Protein AF-A0A9P5XCL3-F1 (afdb_monomer_lite)

Sequence (266 aa):
MPWPGHIQQEAWRVIFDNEALNHHYPLYLDILQECFPPDLFRICPYYATPVATTGGISGPDDYLFTIPFVVETRYPPDNPILFLNVNVPDDIAQTSEWEETDKLMRSYMLQMLKLMRIPKLYGISAYGTQVCFYVYDKNTGDISPPEAGADSLVVPRERWDLDLMHEEGRSELLRVAQEIKDMLSCKNAYRRASETLKRAFISQWTGSRLGVLHHVNKDVWEVVDALESGVVPTREEPVLHLNCGVQLVWVEPVEGTSNGGHDARV

Radius of gyration: 23.2 Å; chains: 1; bounding box: 60×40×71 Å

Foldseek 3Di:
DADPPVLVVLLVVLVVDLADLVSQVVSVVVLVCVLPPPVFKDKDFDQDDCVVVPPPPPPPVPPRPWTKIFIATVPPPQATAEIETEDRQVCLVPQVSLLVVVVVQVVVCVVSVVSHQFQKHWYWYDRSQFIAIWIQGNVVRAIPPHRQDPVGPTDDSVSRVQGCNDPRVVVVVNVSSVVSVVRVVVLVVLLVVLVVLVVVLVVVVVPDDDDPCPVVVVQSVVCSVCSSSPVDQDPVRQWDQTPVRDTRGNDPDPPPDPDDDPPDDD

Secondary structure (DSSP, 8-state):
-PPPHHHHHHHHHHHH--S-GGGHHHHHHHHHHHHS-TTTEEEEE-PPPTTGGGGS----TT------EEEEESSSSS-EEEEEEEE-GGGGG-HHHHHHHHHHHHHHHHHHTTT--SSEEEEEEEETTEEEEEEEETTT--EESPP--TT--SPPGGGG-EETTSHHHHHHHHHHHHHHHHHHHHHHHHHHHHHHHHHHHHHHHTTS-TTSHHHHHHHHHHHHHHHHTT-PPPTT--EEE-TTS-EEE-----TT--S-------

pLDDT: mean 79.23, std 20.01, range [31.09, 98.5]

Structure (mmCIF, N/CA/C/O backbone):
data_AF-A0A9P5XCL3-F1
#
_entry.id   AF-A0A9P5XCL3-F1
#
loop_
_atom_site.group_PDB
_atom_site.id
_atom_site.type_symbol
_atom_site.label_atom_id
_atom_site.label_alt_id
_atom_site.label_comp_id
_atom_site.label_asym_id
_atom_site.label_entity_id
_atom_site.label_seq_id
_atom_site.pdbx_PDB_ins_code
_atom_site.Cartn_x
_atom_site.Cartn_y
_atom_site.Cartn_z
_atom_site.occupancy
_atom_site.B_iso_or_equiv
_atom_site.auth_seq_id
_atom_site.auth_comp_id
_atom_site.auth_asym_id
_atom_site.auth_atom_id
_atom_site.pdbx_PDB_model_num
ATOM 1 N N . MET A 1 1 ? -12.541 -11.766 -13.880 1.00 78.19 1 MET A N 1
ATOM 2 C CA . MET A 1 1 ? -12.982 -10.747 -14.867 1.00 78.19 1 MET A CA 1
ATOM 3 C C . MET A 1 1 ? -11.787 -9.874 -15.196 1.00 78.19 1 MET A C 1
ATOM 5 O O . MET A 1 1 ? -10.992 -9.663 -14.293 1.00 78.19 1 MET A O 1
ATOM 9 N N . PRO A 1 2 ? -11.620 -9.394 -16.431 1.00 93.12 2 PRO A N 1
ATOM 10 C CA . PRO A 1 2 ? -10.546 -8.457 -16.743 1.00 93.12 2 PRO A CA 1
ATOM 11 C C . PRO A 1 2 ? -10.809 -7.083 -16.098 1.00 93.12 2 PRO A C 1
ATOM 13 O O . PRO A 1 2 ? -11.904 -6.833 -15.585 1.00 93.12 2 PRO A O 1
ATOM 16 N N . TRP A 1 3 ? -9.816 -6.191 -16.116 1.00 96.75 3 TRP A N 1
ATOM 17 C CA . TRP A 1 3 ? -10.023 -4.786 -15.748 1.00 96.75 3 TRP A CA 1
ATOM 18 C C . TRP A 1 3 ? -11.099 -4.123 -16.630 1.00 96.75 3 TRP A C 1
ATOM 20 O O . TRP A 1 3 ? -11.293 -4.557 -17.769 1.00 96.75 3 TRP A O 1
ATOM 30 N N . PRO A 1 4 ? -11.791 -3.072 -16.155 1.00 97.19 4 PRO A N 1
ATOM 31 C CA . PRO A 1 4 ? -12.630 -2.233 -17.005 1.00 97.19 4 PRO A CA 1
ATOM 32 C C . PRO A 1 4 ? -11.890 -1.744 -18.259 1.00 97.19 4 PRO A C 1
ATOM 34 O O . PRO A 1 4 ? -10.682 -1.518 -18.236 1.00 97.19 4 PRO A O 1
ATOM 37 N N . GLY A 1 5 ? -12.623 -1.541 -19.359 1.00 97.12 5 GLY A N 1
ATOM 38 C CA . GLY A 1 5 ? -12.021 -1.196 -20.654 1.00 97.12 5 GLY A CA 1
ATOM 39 C C . GLY A 1 5 ? -11.188 0.093 -20.652 1.00 97.12 5 GLY A C 1
ATOM 40 O O . GLY A 1 5 ? -10.200 0.163 -21.374 1.00 97.12 5 GLY A O 1
ATOM 41 N N . HIS A 1 6 ? -11.537 1.081 -19.818 1.00 96.12 6 HIS A N 1
ATOM 42 C CA . HIS A 1 6 ? -10.762 2.322 -19.695 1.00 96.12 6 HIS A CA 1
ATOM 43 C C . HIS A 1 6 ? -9.388 2.082 -19.045 1.00 96.12 6 HIS A C 1
ATOM 45 O O . HIS A 1 6 ? -8.387 2.545 -19.577 1.00 96.12 6 HIS A O 1
ATOM 51 N N . ILE A 1 7 ? -9.315 1.259 -17.989 1.00 97.00 7 ILE A N 1
ATOM 52 C CA . ILE A 1 7 ? -8.045 0.863 -17.355 1.00 97.00 7 ILE A CA 1
ATOM 53 C C . ILE A 1 7 ? -7.168 0.097 -18.345 1.00 97.00 7 ILE A C 1
ATOM 55 O O . ILE A 1 7 ? -5.980 0.375 -18.458 1.00 97.00 7 ILE A O 1
ATOM 59 N N . GLN A 1 8 ? -7.752 -0.836 -19.108 1.00 95.50 8 GLN A N 1
ATOM 60 C CA . GLN A 1 8 ? -7.002 -1.552 -20.145 1.00 95.50 8 GLN A CA 1
ATOM 61 C C . GLN A 1 8 ? -6.442 -0.587 -21.196 1.00 95.50 8 GLN A C 1
ATOM 63 O O . GLN A 1 8 ? -5.302 -0.735 -21.619 1.00 95.50 8 GLN A O 1
ATOM 68 N N . GLN A 1 9 ? -7.231 0.403 -21.622 1.00 93.50 9 GLN A N 1
ATOM 69 C CA . GLN A 1 9 ? -6.805 1.392 -22.607 1.00 93.50 9 GLN A CA 1
ATOM 70 C C . GLN A 1 9 ? -5.651 2.267 -22.098 1.00 93.50 9 GLN A C 1
ATOM 72 O O . GLN A 1 9 ? -4.702 2.495 -22.848 1.00 93.50 9 GLN A O 1
ATOM 77 N N . GLU A 1 10 ? -5.711 2.737 -20.851 1.00 93.19 10 GLU A N 1
ATOM 78 C CA . GLU A 1 10 ? -4.616 3.505 -20.246 1.00 93.19 10 GLU A CA 1
ATOM 79 C C . GLU A 1 10 ? -3.372 2.635 -20.027 1.00 93.19 10 GLU A C 1
ATOM 81 O O . GLU A 1 10 ? -2.262 3.070 -20.322 1.00 93.19 10 GLU A O 1
ATOM 86 N N . ALA A 1 11 ? -3.541 1.370 -19.638 1.00 92.31 11 ALA A N 1
ATOM 87 C CA . ALA A 1 11 ? -2.428 0.431 -19.530 1.00 92.31 11 ALA A CA 1
ATOM 88 C C . ALA A 1 11 ? -1.717 0.220 -20.872 1.00 92.31 11 ALA A C 1
ATOM 90 O O . ALA A 1 11 ? -0.490 0.254 -20.931 1.00 92.31 11 ALA A O 1
ATOM 91 N N . TRP A 1 12 ? -2.471 0.084 -21.968 1.00 90.75 12 TRP A N 1
ATOM 92 C CA . TRP A 1 12 ? -1.884 0.020 -23.306 1.00 90.75 12 TRP A CA 1
ATOM 93 C C . TRP A 1 12 ? -1.061 1.265 -23.634 1.00 90.75 12 TRP A C 1
ATOM 95 O O . TRP A 1 12 ? 0.007 1.129 -24.217 1.00 90.75 12 TRP A O 1
ATOM 105 N N . ARG A 1 13 ? -1.517 2.466 -23.261 1.00 87.31 13 ARG A N 1
ATOM 106 C CA . ARG A 1 13 ? -0.761 3.708 -23.503 1.00 87.31 13 ARG A CA 1
ATOM 107 C C . ARG A 1 13 ? 0.556 3.725 -22.745 1.00 87.31 13 ARG A C 1
ATOM 109 O O . ARG A 1 13 ? 1.578 4.049 -23.336 1.00 87.31 13 ARG A O 1
ATOM 116 N N . VAL A 1 14 ? 0.510 3.335 -21.476 1.00 86.56 14 VAL A N 1
ATOM 117 C CA . VAL A 1 14 ? 1.679 3.266 -20.599 1.00 86.56 14 VAL A CA 1
ATOM 118 C C . VAL A 1 14 ? 2.741 2.313 -21.154 1.00 86.56 14 VAL A C 1
ATOM 120 O O . VAL A 1 14 ? 3.902 2.685 -21.213 1.00 86.56 14 VAL A O 1
ATOM 123 N N . ILE A 1 15 ? 2.347 1.138 -21.657 1.00 84.19 15 ILE A N 1
ATOM 124 C CA . ILE A 1 15 ? 3.279 0.144 -22.224 1.00 84.19 15 ILE A CA 1
ATOM 125 C C . ILE A 1 15 ? 4.058 0.680 -23.444 1.00 84.19 15 ILE A C 1
ATOM 127 O O . ILE A 1 15 ? 5.157 0.205 -23.729 1.00 84.19 15 ILE A O 1
ATOM 131 N N . PHE A 1 16 ? 3.502 1.640 -24.191 1.00 81.50 16 PHE A N 1
ATOM 132 C CA . PHE A 1 16 ? 4.142 2.196 -25.391 1.00 81.50 16 PHE A CA 1
ATOM 133 C C . PHE A 1 16 ? 4.896 3.513 -25.150 1.00 81.50 16 PHE A C 1
ATOM 135 O O . PHE A 1 16 ? 5.621 3.946 -26.045 1.00 81.50 16 PHE A O 1
ATOM 142 N N . ASP A 1 17 ? 4.734 4.144 -23.986 1.00 80.00 17 ASP A N 1
ATOM 143 C CA . ASP A 1 17 ? 5.309 5.452 -23.658 1.00 80.00 17 ASP A CA 1
ATOM 144 C C . ASP A 1 17 ? 5.921 5.437 -22.246 1.00 80.00 17 ASP A C 1
ATOM 146 O O . ASP A 1 17 ? 5.356 5.952 -21.277 1.00 80.00 17 ASP A O 1
ATOM 150 N N . ASN A 1 18 ? 7.086 4.792 -22.141 1.00 73.25 18 ASN A N 1
ATOM 151 C CA . ASN A 1 18 ? 7.773 4.541 -20.871 1.00 73.25 18 ASN A CA 1
ATOM 152 C C . ASN A 1 18 ? 8.513 5.764 -20.305 1.00 73.25 18 ASN A C 1
ATOM 154 O O . ASN A 1 18 ? 8.880 5.756 -19.132 1.00 73.25 18 ASN A O 1
ATOM 158 N N . GLU A 1 19 ? 8.742 6.813 -21.099 1.00 74.25 19 GLU A N 1
ATOM 159 C CA . GLU A 1 19 ? 9.637 7.909 -20.697 1.00 74.25 19 GLU A CA 1
ATOM 160 C C . GLU A 1 19 ? 8.954 8.921 -19.760 1.00 74.25 19 GLU A C 1
ATOM 162 O O . GLU A 1 19 ? 9.609 9.584 -18.952 1.00 74.25 19 GLU A O 1
ATOM 167 N N . ALA A 1 20 ? 7.625 9.049 -19.828 1.00 79.25 20 ALA A N 1
ATOM 168 C CA . ALA A 1 20 ? 6.884 10.038 -19.056 1.00 79.25 20 ALA A CA 1
ATOM 169 C C . ALA A 1 20 ? 6.193 9.419 -17.830 1.00 79.25 20 ALA A C 1
ATOM 171 O O . ALA A 1 20 ? 5.072 8.907 -17.903 1.00 79.25 20 ALA A O 1
ATOM 172 N N . LEU A 1 21 ? 6.805 9.580 -16.649 1.00 82.88 21 LEU A N 1
ATOM 173 C CA . LEU A 1 21 ? 6.209 9.192 -15.358 1.00 82.88 21 LEU A CA 1
ATOM 174 C C . LEU A 1 21 ? 4.773 9.730 -15.186 1.00 82.88 21 LEU A C 1
ATOM 176 O O . LEU A 1 21 ? 3.890 9.047 -14.674 1.00 82.88 21 LEU A O 1
ATOM 180 N N . ASN A 1 22 ? 4.507 10.938 -15.690 1.00 85.31 22 ASN A N 1
ATOM 181 C CA . ASN A 1 22 ? 3.192 11.583 -15.637 1.00 85.31 22 ASN A CA 1
ATOM 182 C C . ASN A 1 22 ? 2.072 10.777 -16.317 1.00 85.31 22 ASN A C 1
ATOM 184 O O . ASN A 1 22 ? 0.915 10.925 -15.931 1.00 85.31 22 ASN A O 1
ATOM 188 N N . HIS A 1 23 ? 2.389 9.920 -17.291 1.00 87.56 23 HIS A N 1
ATOM 189 C CA . HIS A 1 23 ? 1.404 9.072 -17.973 1.00 87.56 23 HIS A CA 1
ATOM 190 C C . HIS A 1 23 ? 0.982 7.855 -17.142 1.00 87.56 23 HIS A C 1
ATOM 192 O O . HIS A 1 23 ? -0.063 7.265 -17.400 1.00 87.56 23 HIS A O 1
ATOM 198 N N . HIS A 1 24 ? 1.741 7.520 -16.099 1.00 89.50 24 HIS A N 1
ATOM 199 C CA . HIS A 1 24 ? 1.475 6.367 -15.245 1.00 89.50 24 HIS A CA 1
ATOM 200 C C . HIS A 1 24 ? 0.479 6.695 -14.132 1.00 89.50 24 HIS A C 1
ATOM 202 O O . HIS A 1 24 ? -0.339 5.858 -13.754 1.00 89.50 24 HIS A O 1
ATOM 208 N N . TYR A 1 25 ? 0.501 7.929 -13.620 1.00 92.88 25 TYR A N 1
ATOM 209 C CA . TYR A 1 25 ? -0.389 8.351 -12.537 1.00 92.88 25 TYR A CA 1
ATOM 210 C C . TYR A 1 25 ? -1.887 8.184 -12.862 1.00 92.88 25 TYR A C 1
ATOM 212 O O . TYR A 1 25 ? -2.599 7.685 -11.989 1.00 92.88 25 TYR A O 1
ATOM 220 N N . PRO A 1 26 ? -2.394 8.537 -14.065 1.00 95.00 26 PRO A N 1
ATOM 221 C CA . PRO A 1 26 ? -3.792 8.297 -14.428 1.00 95.00 26 PRO A CA 1
ATOM 222 C C . PRO A 1 26 ? -4.202 6.823 -14.342 1.00 95.00 26 PRO A C 1
ATOM 224 O O . PRO A 1 26 ? -5.214 6.520 -13.716 1.00 95.00 26 PRO A O 1
ATOM 227 N N . LEU A 1 27 ? -3.382 5.905 -14.876 1.00 95.56 27 LEU A N 1
ATOM 228 C CA . LEU A 1 27 ? -3.640 4.462 -14.811 1.00 95.56 27 LEU A CA 1
ATOM 229 C C . LEU A 1 27 ? -3.825 3.999 -13.362 1.00 95.56 27 LEU A C 1
ATOM 231 O O . LEU A 1 27 ? -4.795 3.321 -13.023 1.00 95.56 27 LEU A O 1
ATOM 235 N N . TYR A 1 28 ? -2.893 4.384 -12.496 1.00 97.06 28 TYR A N 1
ATOM 236 C CA . TYR A 1 28 ? -2.933 3.998 -11.094 1.00 97.06 28 TYR A CA 1
ATOM 237 C C . TYR A 1 28 ? -4.082 4.647 -10.327 1.00 97.06 28 TYR A C 1
ATOM 239 O O . TYR A 1 28 ? -4.671 4.006 -9.456 1.00 97.06 28 TYR A O 1
ATOM 247 N N . LEU A 1 29 ? -4.438 5.889 -10.653 1.00 96.62 29 LEU A N 1
ATOM 248 C CA . LEU A 1 29 ? -5.591 6.552 -10.060 1.00 96.62 29 LEU A CA 1
ATOM 249 C C . LEU A 1 29 ? -6.890 5.809 -10.399 1.00 96.62 29 LEU A C 1
ATOM 251 O O . LEU A 1 29 ? -7.683 5.562 -9.490 1.00 96.62 29 LEU A O 1
ATOM 255 N N . ASP A 1 30 ? -7.076 5.400 -11.654 1.00 97.19 30 ASP A N 1
ATOM 256 C CA . ASP A 1 30 ? -8.255 4.640 -12.087 1.00 97.19 30 ASP A CA 1
ATOM 257 C C . ASP A 1 30 ? -8.323 3.267 -11.396 1.00 97.19 30 ASP A C 1
ATOM 259 O O . ASP A 1 30 ? -9.368 2.882 -10.864 1.00 97.19 30 ASP A O 1
ATOM 263 N N . ILE A 1 31 ? -7.194 2.551 -11.309 1.00 97.81 31 ILE A N 1
ATOM 264 C CA . ILE A 1 31 ? -7.096 1.271 -10.583 1.00 97.81 31 ILE A CA 1
ATOM 265 C C . ILE A 1 31 ? -7.460 1.442 -9.103 1.00 97.81 31 ILE A C 1
ATOM 267 O O . ILE A 1 31 ? -8.221 0.6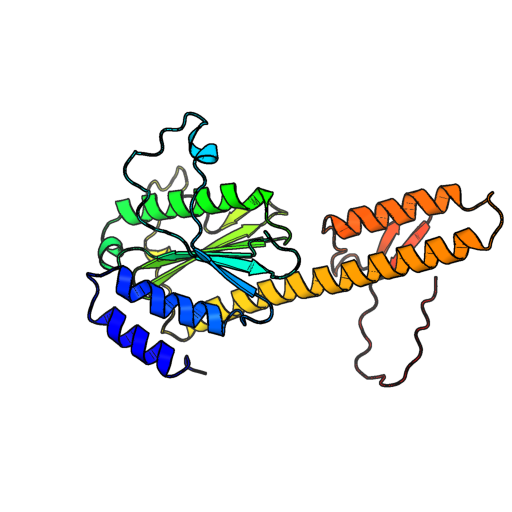42 -8.547 1.00 97.81 31 ILE A O 1
ATOM 271 N N . LEU A 1 32 ? -6.929 2.476 -8.446 1.00 98.06 32 LEU A N 1
ATOM 272 C CA . LEU A 1 32 ? -7.226 2.741 -7.041 1.00 98.06 32 LEU A CA 1
ATOM 273 C C . LEU A 1 32 ? -8.694 3.129 -6.840 1.00 98.06 32 LEU A C 1
ATOM 275 O O . LEU A 1 32 ? -9.286 2.686 -5.861 1.00 98.06 32 LEU A O 1
ATOM 279 N N . GLN A 1 33 ? -9.302 3.900 -7.744 1.00 97.38 33 GLN A N 1
ATOM 280 C CA . GLN A 1 33 ? -10.724 4.261 -7.667 1.00 97.38 33 GLN A CA 1
ATOM 281 C C . GLN A 1 33 ? -11.649 3.055 -7.860 1.00 97.38 33 GLN A C 1
ATOM 283 O O . GLN A 1 33 ? -12.660 2.947 -7.164 1.00 97.38 33 GLN A O 1
ATOM 288 N N . GLU A 1 34 ? -11.282 2.125 -8.744 1.00 97.38 34 GLU A N 1
ATOM 289 C CA . GLU A 1 34 ? -11.985 0.848 -8.914 1.00 97.38 34 GLU A CA 1
ATOM 290 C C . GLU A 1 34 ? -11.908 0.001 -7.630 1.00 97.38 34 GLU A C 1
ATOM 292 O O . GLU A 1 34 ? -12.899 -0.580 -7.181 1.00 97.38 34 GLU A O 1
ATOM 297 N N . CYS A 1 35 ? -10.737 -0.041 -6.985 1.00 97.94 35 CYS A N 1
ATOM 298 C CA . CYS A 1 35 ? -10.539 -0.801 -5.750 1.00 97.94 35 CYS A CA 1
ATOM 299 C C . CYS A 1 35 ? -11.175 -0.125 -4.524 1.00 97.94 35 CYS A C 1
ATOM 301 O O . CYS A 1 35 ? -11.688 -0.816 -3.636 1.00 97.94 35 CYS A O 1
ATOM 303 N N . PHE A 1 36 ? -11.162 1.206 -4.465 1.00 97.75 36 PHE A N 1
ATOM 304 C CA . PHE A 1 36 ? -11.555 2.022 -3.316 1.00 97.75 36 PHE A CA 1
ATOM 305 C C . PHE A 1 36 ? -12.561 3.103 -3.734 1.00 97.75 36 PHE A C 1
ATOM 307 O O . PHE A 1 36 ? -12.178 4.236 -4.036 1.00 97.75 36 PHE A O 1
ATOM 314 N N . PRO A 1 37 ? -13.864 2.773 -3.693 1.00 96.19 37 PRO A N 1
ATOM 315 C CA . PRO A 1 37 ? -14.924 3.680 -4.100 1.00 96.19 37 PRO A CA 1
ATOM 316 C C . PRO A 1 37 ? -14.881 5.045 -3.379 1.00 96.19 37 PRO A C 1
ATOM 318 O O . PRO A 1 37 ? -14.684 5.113 -2.156 1.00 96.19 37 PRO A O 1
ATOM 321 N N . PRO A 1 38 ? -15.079 6.159 -4.109 1.00 96.06 38 PRO A N 1
ATOM 322 C CA . PRO A 1 38 ? -14.865 7.511 -3.592 1.00 96.06 38 PRO A CA 1
ATOM 323 C C . PRO A 1 38 ? -15.900 7.958 -2.552 1.00 96.06 38 PRO A C 1
ATOM 325 O O . PRO A 1 38 ? -15.715 8.998 -1.918 1.00 96.06 38 PRO A O 1
ATOM 328 N N . ASP A 1 39 ? -16.992 7.220 -2.370 1.00 95.25 39 ASP A N 1
ATOM 329 C CA . ASP A 1 39 ? -18.000 7.423 -1.327 1.00 95.25 39 ASP A CA 1
ATOM 330 C C . ASP A 1 39 ? -17.487 7.032 0.067 1.00 95.25 39 ASP A C 1
ATOM 332 O O . ASP A 1 39 ? -17.877 7.652 1.059 1.00 95.25 39 ASP A O 1
ATOM 336 N N . LEU A 1 40 ? -16.562 6.072 0.148 1.00 94.88 40 LEU A N 1
ATOM 337 C CA . LEU A 1 40 ? -15.992 5.580 1.409 1.00 94.88 40 LEU A CA 1
ATOM 338 C C . LEU A 1 40 ? -14.539 6.013 1.619 1.00 94.88 40 LEU A C 1
ATOM 340 O O . LEU A 1 40 ? -14.108 6.226 2.760 1.00 94.88 40 LEU A O 1
ATOM 344 N N . PHE A 1 41 ? -13.801 6.186 0.527 1.00 97.56 41 PHE A N 1
ATOM 345 C CA . PHE A 1 41 ? -12.366 6.428 0.546 1.00 97.56 41 PHE A CA 1
ATOM 346 C C . PHE A 1 41 ? -11.997 7.773 -0.084 1.00 97.56 41 PHE A C 1
ATOM 348 O O . PHE A 1 41 ? -12.791 8.416 -0.781 1.00 97.56 41 PHE A O 1
ATOM 355 N N . ARG A 1 42 ? -10.781 8.227 0.211 1.00 97.25 42 ARG A N 1
ATOM 356 C CA . ARG A 1 42 ? -10.110 9.343 -0.459 1.00 97.25 42 ARG A CA 1
ATOM 357 C C . ARG A 1 42 ? -8.765 8.856 -0.961 1.00 97.25 42 ARG A C 1
ATOM 359 O O . ARG A 1 42 ? -8.099 8.100 -0.264 1.00 97.25 42 ARG A O 1
ATOM 366 N N . ILE A 1 43 ? -8.391 9.305 -2.149 1.00 97.38 43 ILE A N 1
ATOM 367 C CA . ILE A 1 43 ? -7.074 9.073 -2.732 1.00 97.38 4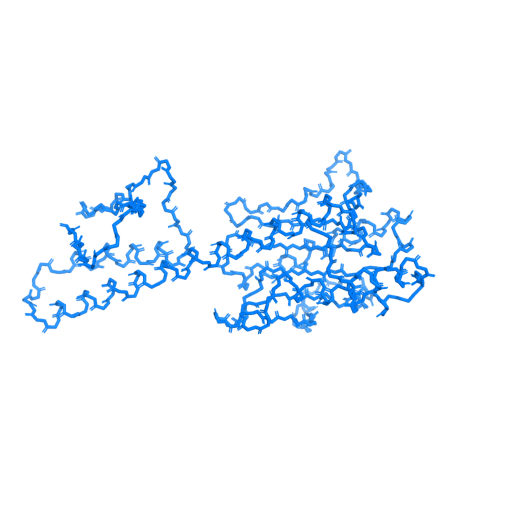3 ILE A CA 1
ATOM 368 C C . ILE A 1 43 ? -6.431 10.448 -2.854 1.00 97.38 43 ILE A C 1
ATOM 370 O O . ILE A 1 43 ? -6.976 11.323 -3.530 1.00 97.38 43 ILE A O 1
ATOM 374 N N . CYS A 1 44 ? -5.324 10.652 -2.151 1.00 95.25 44 CYS A N 1
ATOM 375 C CA . CYS A 1 44 ? -4.655 11.941 -2.043 1.00 95.25 44 CYS A CA 1
ATOM 376 C C . CYS A 1 44 ? -3.171 11.788 -2.396 1.00 95.25 44 CYS A C 1
ATOM 378 O O . CYS A 1 44 ? -2.564 10.797 -1.991 1.00 95.25 44 CYS A O 1
ATOM 380 N N . PRO A 1 45 ? -2.552 12.751 -3.097 1.00 94.75 45 PRO A N 1
ATOM 381 C CA . PRO A 1 45 ? -1.097 12.836 -3.133 1.00 94.75 45 PRO A CA 1
ATOM 382 C C . PRO A 1 45 ? -0.560 13.092 -1.717 1.00 94.75 45 PRO A C 1
ATOM 384 O O . PRO A 1 45 ? -1.098 13.932 -0.990 1.00 94.75 45 PRO A O 1
ATOM 387 N N . TYR A 1 46 ? 0.496 12.384 -1.323 1.00 90.56 46 TYR A N 1
ATOM 388 C CA . TYR A 1 46 ? 1.139 12.555 -0.023 1.00 90.56 46 TYR A CA 1
ATOM 389 C C . TYR A 1 46 ? 2.433 13.346 -0.156 1.00 90.56 46 TYR A C 1
ATOM 391 O O . TYR A 1 46 ? 3.442 12.872 -0.672 1.00 90.56 46 TYR A O 1
ATOM 399 N N . TYR A 1 47 ? 2.385 14.577 0.344 1.00 83.50 47 TYR A N 1
ATOM 400 C CA . TYR A 1 47 ? 3.536 15.460 0.433 1.00 83.50 47 TYR A CA 1
ATOM 401 C C . TYR A 1 47 ? 4.157 15.319 1.819 1.00 83.50 47 TYR A C 1
ATOM 403 O O . TYR A 1 47 ? 3.513 15.630 2.825 1.00 83.50 47 TYR A O 1
ATOM 411 N N . ALA A 1 48 ? 5.410 14.869 1.882 1.00 67.81 48 ALA A N 1
ATOM 412 C CA . ALA A 1 48 ? 6.149 14.844 3.136 1.00 67.81 48 ALA A CA 1
ATOM 413 C C . ALA A 1 48 ? 6.217 16.269 3.712 1.00 67.81 48 ALA A C 1
ATOM 415 O O . ALA A 1 48 ? 6.707 17.199 3.069 1.00 67.81 48 ALA A O 1
ATOM 416 N N . THR A 1 49 ? 5.685 16.472 4.920 1.00 62.09 49 THR A N 1
ATOM 417 C CA . THR A 1 49 ? 5.729 17.796 5.549 1.00 62.09 49 THR A CA 1
ATOM 418 C C . THR A 1 49 ? 7.164 18.141 5.972 1.00 62.09 49 THR A C 1
ATOM 420 O O . THR A 1 49 ? 7.833 17.273 6.538 1.00 62.09 49 THR A O 1
ATOM 423 N N . PRO A 1 50 ? 7.618 19.405 5.839 1.00 54.03 50 PRO A N 1
ATOM 424 C CA . PRO A 1 50 ? 8.987 19.829 6.177 1.00 54.03 50 PRO A CA 1
ATOM 425 C C . PRO A 1 50 ? 9.439 19.560 7.627 1.00 54.03 50 PRO A C 1
ATOM 427 O O . PRO A 1 50 ? 10.630 19.617 7.938 1.00 54.03 50 PRO A O 1
ATOM 430 N N . VAL A 1 51 ? 8.505 19.267 8.536 1.00 49.62 51 VAL A N 1
ATOM 431 C CA . VAL A 1 51 ? 8.802 18.933 9.939 1.00 49.62 51 VAL A CA 1
ATOM 432 C C . VAL A 1 51 ? 9.441 17.541 10.068 1.00 49.62 51 VAL A C 1
ATOM 434 O O . VAL A 1 51 ? 10.220 17.309 10.989 1.00 49.62 51 VAL A O 1
ATOM 437 N N . ALA A 1 52 ? 9.193 16.629 9.120 1.00 49.72 52 ALA A N 1
ATOM 438 C CA . ALA A 1 52 ? 9.868 15.328 9.064 1.00 49.72 52 ALA A CA 1
ATOM 439 C C . ALA A 1 52 ? 11.361 15.457 8.695 1.00 49.72 52 ALA A C 1
ATOM 441 O O . ALA A 1 52 ? 12.174 14.639 9.115 1.00 49.72 52 ALA A O 1
ATOM 442 N N . THR A 1 53 ? 11.740 16.522 7.982 1.00 48.75 53 THR A N 1
ATOM 443 C CA . THR A 1 53 ? 13.126 16.814 7.569 1.00 48.75 53 THR A CA 1
ATOM 444 C C . THR A 1 53 ? 13.965 17.534 8.633 1.00 48.75 53 THR A C 1
ATOM 446 O O . THR A 1 53 ? 15.182 17.610 8.507 1.00 48.75 53 THR A O 1
ATOM 449 N N . THR A 1 54 ? 13.371 18.043 9.721 1.00 44.81 54 THR A N 1
ATOM 450 C CA . THR A 1 54 ? 14.107 18.837 10.734 1.00 44.81 54 THR A CA 1
ATOM 451 C C . THR A 1 54 ? 14.881 17.982 11.757 1.00 44.81 54 THR A C 1
ATOM 453 O O . THR A 1 54 ? 15.542 18.521 12.641 1.00 44.81 54 THR A O 1
ATOM 456 N N . GLY A 1 55 ? 14.833 16.649 11.639 1.00 48.72 55 GLY A N 1
ATOM 457 C CA . GLY A 1 55 ? 15.515 15.694 12.525 1.00 48.72 55 GLY A CA 1
ATOM 458 C C . GLY A 1 55 ? 16.980 15.382 12.188 1.00 48.72 55 GLY A C 1
ATOM 459 O O . GLY A 1 55 ? 17.566 14.523 12.838 1.00 48.72 55 GLY A O 1
ATOM 460 N N . GLY A 1 56 ? 17.588 16.045 11.198 1.00 40.44 56 GLY A N 1
ATOM 461 C CA . GLY A 1 56 ? 19.035 15.953 10.949 1.00 40.44 56 GLY A CA 1
ATOM 462 C C . GLY A 1 56 ? 19.523 14.674 10.261 1.00 40.44 56 GLY A C 1
ATOM 463 O O . GLY A 1 56 ? 20.729 14.497 10.118 1.00 40.44 56 GLY A O 1
ATOM 464 N N . ILE A 1 57 ? 18.621 13.810 9.789 1.00 42.78 57 ILE A N 1
ATOM 465 C CA . ILE A 1 57 ? 18.965 12.886 8.710 1.00 42.78 57 ILE A CA 1
ATOM 466 C C . ILE A 1 57 ? 18.749 13.688 7.438 1.00 42.78 57 ILE A C 1
ATOM 468 O O . ILE A 1 57 ? 17.616 13.846 6.985 1.00 42.78 57 ILE A O 1
ATOM 472 N N . SER A 1 58 ? 19.831 14.249 6.909 1.00 42.78 58 SER A N 1
ATOM 473 C CA . SER A 1 58 ? 19.897 14.620 5.505 1.00 42.78 58 SER A CA 1
ATOM 474 C C . SER A 1 58 ? 19.576 13.348 4.722 1.00 42.78 58 SER A C 1
ATOM 476 O O . SER A 1 58 ? 20.442 12.500 4.507 1.00 42.78 58 SER A O 1
ATOM 478 N N . GLY A 1 59 ? 18.300 13.150 4.381 1.00 46.22 59 GLY A N 1
ATOM 479 C CA . GLY A 1 59 ? 17.978 12.331 3.225 1.00 46.22 59 GLY A CA 1
ATOM 480 C C . GLY A 1 59 ? 18.790 12.912 2.069 1.00 46.22 59 GLY A C 1
ATOM 481 O O . GLY A 1 59 ? 18.976 14.130 2.050 1.00 46.22 59 GLY A O 1
ATOM 482 N N . PRO A 1 60 ? 19.349 12.089 1.174 1.00 48.53 60 PRO A N 1
ATOM 483 C CA . PRO A 1 60 ? 20.115 12.634 0.067 1.00 48.53 60 PRO A CA 1
ATOM 484 C C . PRO A 1 60 ? 19.225 13.667 -0.632 1.00 48.53 60 PRO A C 1
ATOM 486 O O . PRO A 1 60 ? 18.055 13.385 -0.899 1.00 48.53 60 PRO A O 1
ATOM 489 N N . ASP A 1 61 ? 19.756 14.874 -0.817 1.00 49.22 61 ASP A N 1
ATOM 490 C CA . ASP A 1 61 ? 19.026 16.106 -1.138 1.00 49.22 61 ASP A CA 1
ATOM 491 C C . ASP A 1 61 ? 18.324 16.096 -2.527 1.00 49.22 61 ASP A C 1
ATOM 493 O O . ASP A 1 61 ? 17.985 17.153 -3.051 1.00 49.22 61 ASP A O 1
ATOM 497 N N . ASP A 1 62 ? 18.076 14.919 -3.116 1.00 49.88 62 ASP A N 1
ATOM 498 C CA . ASP A 1 62 ? 17.615 14.709 -4.497 1.00 49.88 62 ASP A CA 1
ATOM 499 C C . ASP A 1 62 ? 16.331 13.848 -4.632 1.00 49.88 62 ASP A C 1
ATOM 501 O O . ASP A 1 62 ? 15.722 13.786 -5.696 1.00 49.88 62 ASP A O 1
ATOM 505 N N . TYR A 1 63 ? 15.842 13.211 -3.558 1.00 51.12 63 TYR A N 1
ATOM 506 C CA . TYR A 1 63 ? 14.807 12.155 -3.652 1.00 51.12 63 TYR A CA 1
ATOM 507 C C . TYR A 1 63 ? 13.344 12.603 -3.455 1.00 51.12 63 TYR A C 1
ATOM 509 O O . TYR A 1 63 ? 12.503 11.836 -2.989 1.00 51.12 63 TYR A O 1
ATOM 517 N N . LEU A 1 64 ? 13.000 13.847 -3.799 1.00 52.97 64 LEU A N 1
ATOM 518 C CA . LEU A 1 64 ? 11.657 14.416 -3.573 1.00 52.97 64 LEU A CA 1
ATOM 519 C C . LEU A 1 64 ? 10.726 14.416 -4.801 1.00 52.97 64 LEU A C 1
ATOM 521 O O . LEU A 1 64 ? 9.654 15.021 -4.739 1.00 52.97 64 LEU A O 1
ATOM 525 N N . PHE A 1 65 ? 11.088 13.769 -5.913 1.00 65.06 65 PHE A N 1
ATOM 526 C CA . PHE A 1 65 ? 10.301 13.894 -7.149 1.00 65.06 65 PHE A CA 1
ATOM 527 C C . PHE A 1 65 ? 9.129 12.913 -7.285 1.00 65.06 65 PHE A C 1
ATOM 529 O O . PHE A 1 65 ? 8.203 13.201 -8.046 1.00 65.06 65 PHE A O 1
ATOM 536 N N . THR A 1 66 ? 9.102 11.802 -6.543 1.00 77.88 66 THR A N 1
ATOM 537 C CA . THR A 1 66 ? 7.955 10.883 -6.555 1.00 77.88 66 THR A CA 1
ATOM 538 C C . THR A 1 66 ? 6.965 11.254 -5.456 1.00 77.88 66 THR A C 1
ATOM 540 O O . THR A 1 66 ? 7.302 11.319 -4.273 1.00 77.88 66 THR A O 1
ATOM 543 N N . ILE A 1 67 ? 5.717 11.511 -5.847 1.00 87.31 67 ILE A N 1
ATOM 544 C CA . ILE A 1 67 ? 4.630 11.825 -4.918 1.00 87.31 67 ILE A CA 1
ATOM 545 C C . ILE A 1 67 ? 3.764 10.570 -4.802 1.00 87.31 67 ILE A C 1
ATOM 547 O O . ILE A 1 67 ? 3.014 10.278 -5.738 1.00 87.31 67 ILE A O 1
ATOM 551 N N . PRO A 1 68 ? 3.828 9.814 -3.692 1.00 93.44 68 PRO A N 1
ATOM 552 C CA . PRO A 1 68 ? 2.996 8.634 -3.555 1.00 93.44 68 PRO A CA 1
ATOM 553 C C . PRO A 1 68 ? 1.524 9.028 -3.410 1.00 93.44 68 PRO A C 1
ATOM 555 O O . PRO A 1 68 ? 1.181 10.047 -2.800 1.00 93.44 68 PRO A O 1
ATOM 558 N N . PHE A 1 69 ? 0.635 8.186 -3.926 1.00 96.56 69 PHE A N 1
ATOM 559 C CA . PHE A 1 69 ? -0.779 8.250 -3.588 1.00 96.56 69 PHE A CA 1
ATOM 560 C C . PHE A 1 69 ? -1.022 7.542 -2.265 1.00 96.56 69 PHE A C 1
ATOM 562 O O . PHE A 1 69 ? -0.531 6.441 -2.044 1.00 96.56 69 PHE A O 1
ATOM 569 N N . VAL A 1 70 ? -1.835 8.142 -1.407 1.00 97.19 70 VAL A N 1
ATOM 570 C CA . VAL A 1 70 ? -2.310 7.531 -0.169 1.00 97.19 70 VAL A CA 1
ATOM 571 C C . VAL A 1 70 ? -3.814 7.372 -0.256 1.00 97.19 70 VAL A C 1
ATOM 573 O O . VAL A 1 70 ? -4.543 8.315 -0.574 1.00 97.19 70 VAL A O 1
ATOM 576 N N . VAL A 1 71 ? -4.272 6.161 0.033 1.00 97.88 71 VAL A N 1
ATOM 577 C CA . VAL A 1 71 ? -5.678 5.850 0.240 1.00 97.88 71 VAL A CA 1
ATOM 578 C C . VAL A 1 71 ? -5.982 6.002 1.723 1.00 97.88 71 VAL A C 1
ATOM 580 O O . VAL A 1 71 ? -5.320 5.409 2.579 1.00 97.88 71 VAL A O 1
ATOM 583 N 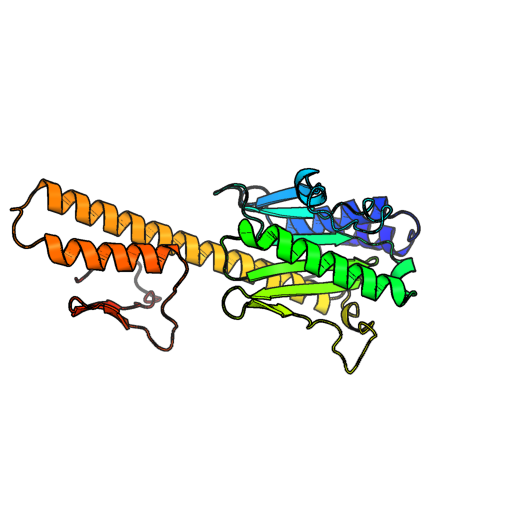N . GLU A 1 72 ? -7.019 6.772 2.021 1.00 96.62 72 GLU A N 1
ATOM 584 C CA . GLU A 1 72 ? -7.485 7.048 3.374 1.00 96.62 72 GLU A CA 1
ATOM 585 C C . GLU A 1 72 ? -8.976 6.752 3.507 1.00 96.62 72 GLU A C 1
ATOM 587 O O . GLU A 1 72 ? -9.759 6.891 2.560 1.00 96.62 72 GLU A O 1
ATOM 592 N N . THR A 1 73 ? -9.410 6.404 4.717 1.00 94.94 73 THR A N 1
ATOM 593 C CA . THR A 1 73 ? -10.843 6.371 5.025 1.00 94.94 73 THR A CA 1
ATOM 594 C C . THR A 1 73 ? -11.400 7.786 5.136 1.00 94.94 73 THR A C 1
ATOM 596 O O . THR A 1 73 ? -10.784 8.650 5.756 1.00 94.94 73 THR A O 1
ATOM 599 N N . ARG A 1 74 ? -12.616 8.035 4.631 1.00 92.06 74 ARG A N 1
ATOM 600 C CA . ARG A 1 74 ? -13.290 9.330 4.861 1.00 92.06 74 ARG A CA 1
ATOM 601 C C . ARG A 1 74 ? -13.618 9.578 6.329 1.00 92.06 74 ARG A C 1
ATOM 603 O O . ARG A 1 74 ? -13.597 10.723 6.778 1.00 92.06 74 ARG A O 1
ATOM 610 N N . TYR A 1 75 ? -13.956 8.513 7.052 1.00 86.06 75 TYR A N 1
ATOM 611 C CA . TYR A 1 75 ? -14.379 8.575 8.444 1.00 86.06 75 TYR A CA 1
ATOM 612 C C . TYR A 1 75 ? -13.800 7.392 9.232 1.00 86.06 75 TYR A C 1
ATOM 614 O O . TYR A 1 75 ? -14.167 6.250 8.958 1.00 86.06 75 TYR A O 1
ATOM 622 N N . PRO A 1 76 ? -12.951 7.638 10.245 1.00 87.38 76 PRO A N 1
ATOM 623 C CA . PRO A 1 76 ? -12.359 8.934 10.596 1.00 87.38 76 PRO A CA 1
ATOM 624 C C . PRO A 1 76 ? -11.351 9.423 9.530 1.00 87.38 76 PRO A C 1
ATOM 626 O O . PRO A 1 76 ? -10.790 8.579 8.830 1.00 87.38 76 PRO A O 1
ATOM 629 N N . PRO A 1 77 ? -11.116 10.746 9.409 1.00 88.25 77 PRO A N 1
ATOM 630 C CA . PRO A 1 77 ? -10.060 11.277 8.545 1.00 88.25 77 PRO A CA 1
ATOM 631 C C . PRO A 1 77 ? -8.663 10.909 9.074 1.00 88.25 77 PRO A C 1
ATOM 633 O O . PRO A 1 77 ? -8.528 10.464 10.223 1.00 88.25 77 PRO A O 1
ATOM 636 N N . ASP A 1 78 ? -7.646 11.123 8.235 1.00 88.50 78 ASP A N 1
ATOM 637 C CA . ASP A 1 78 ? -6.220 10.955 8.551 1.00 88.50 78 ASP A CA 1
ATOM 638 C C . ASP A 1 78 ? -5.877 9.528 9.007 1.00 88.50 78 ASP A C 1
ATOM 640 O O . ASP A 1 78 ? -5.214 9.298 10.022 1.00 88.50 78 ASP A O 1
ATOM 644 N N . ASN A 1 79 ? -6.414 8.545 8.287 1.00 93.25 79 ASN A N 1
ATOM 645 C CA . ASN A 1 79 ? -6.192 7.128 8.540 1.00 93.25 79 ASN A CA 1
ATOM 646 C C . ASN A 1 79 ? -5.731 6.459 7.237 1.00 93.25 79 ASN A C 1
ATOM 648 O O . ASN A 1 79 ? -6.588 5.985 6.477 1.00 93.25 79 ASN A O 1
ATOM 652 N N . PRO A 1 80 ? -4.413 6.451 6.964 1.00 95.88 80 PRO A N 1
ATOM 653 C CA . PRO A 1 80 ? -3.858 5.790 5.795 1.00 95.88 80 PRO A CA 1
ATOM 654 C C . PRO A 1 80 ? -4.051 4.279 5.919 1.00 95.88 80 PRO A C 1
ATOM 656 O O . PRO A 1 80 ? -3.800 3.688 6.973 1.00 95.88 80 PRO A O 1
ATOM 659 N N . ILE A 1 81 ? -4.523 3.664 4.837 1.00 96.94 81 ILE A N 1
ATOM 660 C CA . ILE A 1 81 ? -4.779 2.216 4.766 1.00 96.94 81 ILE A CA 1
ATOM 661 C C . ILE A 1 81 ? -3.968 1.527 3.666 1.00 96.94 81 ILE A C 1
ATOM 663 O O . ILE A 1 81 ? -3.681 0.336 3.766 1.00 96.94 81 ILE A O 1
ATOM 667 N N . LEU A 1 82 ? -3.589 2.284 2.639 1.00 98.19 82 LEU A N 1
ATOM 668 C CA . LEU A 1 82 ? -2.758 1.855 1.524 1.00 98.19 82 LEU A CA 1
ATOM 669 C C . LEU A 1 82 ? -1.995 3.075 1.005 1.00 98.19 82 LEU A C 1
ATOM 671 O O . LEU A 1 82 ? -2.555 4.170 0.973 1.00 98.19 82 LEU A O 1
ATOM 675 N N . PHE A 1 83 ? -0.762 2.892 0.550 1.00 97.81 83 PHE A N 1
ATOM 676 C CA . PHE A 1 83 ? -0.076 3.889 -0.266 1.00 97.81 83 PHE A CA 1
ATOM 677 C C . PHE A 1 83 ? 0.588 3.246 -1.484 1.00 97.81 83 PHE A C 1
ATOM 679 O O . PHE A 1 83 ? 0.890 2.055 -1.485 1.00 97.81 83 PHE A O 1
ATOM 686 N N . LEU A 1 84 ? 0.784 4.035 -2.532 1.00 97.88 84 LEU A N 1
ATOM 687 C CA . LEU A 1 84 ? 1.331 3.614 -3.812 1.00 97.88 84 LEU A CA 1
ATOM 688 C C . LEU A 1 84 ? 2.397 4.613 -4.253 1.00 97.88 84 LEU A C 1
ATOM 690 O O . LEU A 1 84 ? 2.096 5.793 -4.416 1.00 97.88 84 LEU A O 1
ATOM 694 N N . ASN A 1 85 ? 3.606 4.125 -4.499 1.00 96.69 85 ASN A N 1
ATOM 695 C CA . ASN A 1 85 ? 4.681 4.872 -5.133 1.00 96.69 85 ASN A CA 1
ATOM 696 C C . ASN A 1 85 ? 4.846 4.416 -6.589 1.00 96.69 85 ASN A C 1
ATOM 698 O O . ASN A 1 85 ? 4.952 3.218 -6.852 1.00 96.69 85 ASN A O 1
ATOM 702 N N . VAL A 1 86 ? 4.876 5.366 -7.521 1.00 95.31 86 VAL A N 1
ATOM 703 C CA . VAL A 1 86 ? 5.063 5.104 -8.953 1.00 95.31 86 VAL A CA 1
ATOM 704 C C . VAL A 1 86 ? 6.455 5.583 -9.352 1.00 95.31 86 VAL A C 1
ATOM 706 O O . VAL A 1 86 ? 6.780 6.752 -9.156 1.00 95.31 86 VAL A O 1
ATOM 709 N N . ASN A 1 87 ? 7.252 4.674 -9.905 1.00 93.56 87 ASN A N 1
ATOM 710 C CA . ASN A 1 87 ? 8.604 4.904 -10.403 1.00 93.56 87 ASN A CA 1
ATOM 711 C C . ASN A 1 87 ? 8.623 4.932 -11.938 1.00 93.56 87 ASN A C 1
ATOM 713 O O . ASN A 1 87 ? 7.672 4.493 -12.594 1.00 93.56 87 ASN A O 1
ATOM 717 N N . VAL A 1 88 ? 9.718 5.432 -12.519 1.00 91.56 88 VAL A N 1
ATOM 718 C CA . VAL A 1 88 ? 9.919 5.417 -13.975 1.00 91.56 88 VAL A CA 1
ATOM 719 C C . VAL A 1 88 ? 10.128 3.967 -14.421 1.00 91.56 88 VAL A C 1
ATOM 721 O O . VAL A 1 88 ? 10.994 3.305 -13.863 1.00 91.56 88 VAL A O 1
ATOM 724 N N . PRO A 1 89 ? 9.382 3.434 -15.403 1.00 91.88 89 PRO A N 1
ATOM 725 C CA . PRO A 1 89 ? 9.468 2.022 -15.789 1.00 91.88 89 PRO A CA 1
ATOM 726 C C . PRO A 1 89 ? 10.879 1.534 -16.100 1.00 91.88 89 PRO A C 1
ATOM 728 O O . PRO A 1 89 ? 11.255 0.455 -15.655 1.00 91.88 89 PRO A O 1
ATOM 731 N N . ASP A 1 90 ? 11.660 2.328 -16.833 1.00 91.06 90 ASP A N 1
ATOM 732 C CA . ASP A 1 90 ? 12.987 1.930 -17.310 1.00 91.06 90 ASP A CA 1
ATOM 733 C C . ASP A 1 90 ? 14.006 1.764 -16.167 1.00 91.06 90 ASP A C 1
ATOM 735 O O . ASP A 1 90 ? 14.966 0.995 -16.291 1.00 91.06 90 ASP A O 1
ATOM 739 N N . ASP A 1 91 ? 13.748 2.383 -15.012 1.00 91.56 91 ASP A N 1
ATOM 740 C CA . ASP A 1 91 ? 14.564 2.238 -13.805 1.00 91.56 91 ASP A CA 1
ATOM 741 C C . ASP A 1 91 ? 14.502 0.816 -13.232 1.00 91.56 91 ASP A C 1
ATOM 743 O O . ASP A 1 91 ? 15.415 0.399 -12.519 1.00 91.56 91 ASP A O 1
ATOM 747 N N . ILE A 1 92 ? 13.520 -0.008 -13.628 1.00 92.12 92 ILE A N 1
ATOM 748 C CA . ILE A 1 92 ? 13.484 -1.424 -13.240 1.00 92.12 92 ILE A CA 1
ATOM 749 C C . ILE A 1 92 ? 14.682 -2.217 -13.774 1.00 92.12 92 ILE A C 1
ATOM 751 O O . ILE A 1 92 ? 14.930 -3.326 -13.310 1.00 92.12 92 ILE A O 1
ATOM 755 N N . ALA A 1 93 ? 15.436 -1.710 -14.752 1.00 92.12 93 ALA A N 1
ATOM 756 C CA . ALA A 1 93 ? 16.653 -2.365 -15.222 1.00 92.12 93 ALA A CA 1
ATOM 757 C C . ALA A 1 93 ? 17.862 -2.143 -14.293 1.00 92.12 93 ALA A C 1
ATOM 759 O O . ALA A 1 93 ? 18.863 -2.852 -14.425 1.00 92.12 93 ALA A O 1
ATOM 760 N N . GLN A 1 94 ? 17.781 -1.183 -13.369 1.00 91.75 94 GLN A N 1
ATOM 761 C CA . GLN A 1 94 ? 18.895 -0.720 -12.549 1.00 91.75 94 GLN A CA 1
ATOM 762 C C . GLN A 1 94 ? 18.770 -1.247 -11.112 1.00 91.75 94 GLN A C 1
ATOM 764 O O . GLN A 1 94 ? 17.827 -0.937 -10.394 1.00 91.75 94 GLN A O 1
ATOM 769 N N . THR A 1 95 ? 19.749 -2.028 -10.652 1.00 89.38 95 THR A N 1
ATOM 770 C CA . THR A 1 95 ? 19.714 -2.619 -9.301 1.00 89.38 95 THR A CA 1
ATOM 771 C C . THR A 1 95 ? 19.742 -1.575 -8.179 1.00 89.38 95 THR A C 1
ATOM 773 O O . THR A 1 95 ? 19.112 -1.787 -7.145 1.00 89.38 95 THR A O 1
ATOM 776 N N . SER A 1 96 ? 20.416 -0.436 -8.382 1.00 89.75 96 SER A N 1
ATOM 777 C CA . SER A 1 96 ? 20.418 0.682 -7.424 1.00 89.75 96 SER A CA 1
ATOM 778 C C . SER A 1 96 ? 19.011 1.223 -7.169 1.00 89.75 96 SER A C 1
ATOM 780 O O . SER A 1 96 ? 18.647 1.474 -6.024 1.00 89.75 96 SER A O 1
ATOM 782 N N . GLU A 1 97 ? 18.190 1.308 -8.215 1.00 91.69 97 GLU A N 1
ATOM 783 C CA . GLU A 1 97 ? 16.824 1.833 -8.141 1.00 91.69 97 GLU A CA 1
ATOM 784 C C . GLU A 1 97 ? 15.909 0.930 -7.306 1.00 91.69 97 GLU A C 1
ATOM 786 O O . GLU A 1 97 ? 15.024 1.411 -6.594 1.00 91.69 97 GLU A O 1
ATOM 791 N N . TRP A 1 98 ? 16.149 -0.385 -7.320 1.00 92.50 98 TRP A N 1
ATOM 792 C CA . TRP A 1 98 ? 15.412 -1.335 -6.483 1.00 92.50 98 TRP A CA 1
ATOM 793 C C . TRP A 1 98 ? 15.729 -1.144 -5.001 1.00 92.50 98 TRP A C 1
ATOM 795 O O . TRP A 1 98 ? 14.825 -1.157 -4.165 1.00 92.50 98 TRP A O 1
ATOM 805 N N . GLU A 1 99 ? 17.009 -0.963 -4.666 1.00 91.81 99 GLU A N 1
ATOM 806 C CA . GLU A 1 99 ? 17.449 -0.714 -3.291 1.00 91.81 99 GLU A CA 1
ATOM 807 C C . GLU A 1 99 ? 16.914 0.615 -2.762 1.00 91.81 99 GLU A C 1
ATOM 809 O O . GLU A 1 99 ? 16.476 0.707 -1.612 1.00 91.81 99 GLU A O 1
ATOM 814 N N . GLU A 1 100 ? 16.937 1.646 -3.599 1.00 90.50 100 GLU A N 1
ATOM 815 C CA . GLU A 1 100 ? 16.432 2.973 -3.263 1.00 90.50 100 GLU A CA 1
ATOM 816 C C . GLU A 1 100 ? 14.914 2.970 -3.109 1.00 90.50 100 GLU A C 1
ATOM 818 O O . GLU A 1 100 ? 14.404 3.462 -2.099 1.00 90.50 100 GLU A O 1
ATOM 823 N N . THR A 1 101 ? 14.191 2.312 -4.018 1.00 93.31 101 THR A N 1
ATOM 824 C CA . THR A 1 101 ? 12.744 2.115 -3.889 1.00 93.31 101 THR A CA 1
ATOM 825 C C . THR A 1 101 ? 12.400 1.334 -2.624 1.00 93.31 101 THR A C 1
ATOM 827 O O . THR A 1 101 ? 11.473 1.717 -1.913 1.00 93.31 101 THR A O 1
ATOM 830 N N . ASP A 1 102 ? 13.136 0.272 -2.284 1.00 94.81 102 ASP A N 1
ATOM 831 C CA . ASP A 1 102 ? 12.877 -0.500 -1.062 1.00 94.81 102 ASP A CA 1
ATOM 832 C C . ASP A 1 102 ? 13.050 0.357 0.201 1.00 94.81 102 ASP A C 1
ATOM 834 O O . ASP A 1 102 ? 12.171 0.375 1.070 1.00 94.81 102 ASP A O 1
ATOM 838 N N . LYS A 1 103 ? 14.136 1.139 0.273 1.00 92.81 103 LYS A N 1
ATOM 839 C CA . LYS A 1 103 ? 14.383 2.092 1.369 1.00 92.81 103 LYS A CA 1
ATOM 840 C C . LYS A 1 103 ? 13.286 3.152 1.448 1.00 92.81 103 LYS A C 1
ATOM 842 O O . LYS A 1 103 ? 12.802 3.454 2.543 1.00 92.81 103 LYS A O 1
ATOM 847 N N . LEU A 1 104 ? 12.867 3.694 0.305 1.00 92.62 104 LEU A N 1
ATOM 848 C CA . LEU A 1 104 ? 11.813 4.701 0.218 1.00 92.62 104 LEU A CA 1
ATOM 849 C C . LEU A 1 104 ? 10.470 4.147 0.715 1.00 92.62 104 LEU A C 1
ATOM 851 O O . LEU A 1 104 ? 9.825 4.762 1.567 1.00 92.62 104 LEU A O 1
ATOM 855 N N . MET A 1 105 ? 10.082 2.953 0.262 1.00 95.75 105 MET A N 1
ATOM 856 C CA . MET A 1 105 ? 8.847 2.286 0.682 1.00 95.75 105 MET A CA 1
ATOM 857 C C . MET A 1 105 ? 8.822 2.025 2.190 1.00 95.75 105 MET A C 1
ATOM 859 O O . MET A 1 105 ? 7.828 2.339 2.852 1.00 95.75 105 MET A O 1
ATOM 863 N N . ARG A 1 106 ? 9.924 1.525 2.766 1.00 95.62 106 ARG A N 1
ATOM 864 C CA . ARG A 1 106 ? 10.051 1.332 4.224 1.00 95.62 106 ARG A CA 1
ATOM 865 C C . ARG A 1 106 ? 9.973 2.653 4.981 1.00 95.62 106 ARG A C 1
ATOM 867 O O . ARG A 1 106 ? 9.287 2.732 5.999 1.00 95.62 106 ARG A O 1
ATOM 874 N N . SER A 1 107 ? 10.621 3.701 4.476 1.00 93.00 107 SER A N 1
ATOM 875 C CA . SER A 1 107 ? 10.551 5.040 5.067 1.00 93.00 107 SER A CA 1
ATOM 876 C C . SER A 1 107 ? 9.113 5.565 5.110 1.00 93.00 107 SER A C 1
ATOM 878 O O . SER A 1 107 ? 8.663 6.017 6.167 1.00 93.00 107 SER A O 1
ATOM 880 N N . TYR A 1 108 ? 8.351 5.441 4.016 1.00 93.25 108 TYR A N 1
ATOM 881 C CA . TYR A 1 108 ? 6.936 5.824 3.997 1.00 93.25 108 TYR A CA 1
ATOM 882 C C . TYR A 1 108 ? 6.098 5.016 4.986 1.00 93.25 108 TYR A C 1
ATOM 884 O O . TYR A 1 108 ? 5.303 5.608 5.721 1.00 93.25 108 TYR A O 1
ATOM 892 N N . MET A 1 109 ? 6.314 3.698 5.080 1.00 94.50 109 MET A N 1
ATOM 893 C CA . MET A 1 109 ? 5.628 2.876 6.081 1.00 94.50 109 MET A CA 1
ATOM 894 C C . MET A 1 109 ? 5.852 3.414 7.487 1.00 94.50 109 MET A C 1
ATOM 896 O O . MET A 1 109 ? 4.882 3.720 8.179 1.00 94.50 109 MET A O 1
ATOM 900 N N . LEU A 1 110 ? 7.117 3.597 7.878 1.00 93.06 110 LEU A N 1
ATOM 901 C CA . LEU A 1 110 ? 7.504 4.078 9.206 1.00 93.06 110 LEU A CA 1
ATOM 902 C C . LEU A 1 110 ? 6.894 5.448 9.535 1.00 93.06 110 LEU A C 1
ATOM 904 O O . LEU A 1 110 ? 6.443 5.671 10.662 1.00 93.06 110 LEU A O 1
ATOM 908 N N . GLN A 1 111 ? 6.833 6.353 8.557 1.00 91.12 111 GLN A N 1
ATOM 909 C CA . GLN A 1 111 ? 6.201 7.665 8.717 1.00 91.12 111 GLN A CA 1
ATOM 910 C C . GLN A 1 111 ? 4.686 7.554 8.953 1.00 91.12 111 GLN A C 1
ATOM 912 O O . GLN A 1 111 ? 4.137 8.277 9.790 1.00 91.12 111 GLN A O 1
ATOM 917 N N . MET A 1 112 ? 4.013 6.625 8.270 1.00 93.12 112 MET A N 1
ATOM 918 C CA . MET A 1 112 ? 2.560 6.437 8.353 1.00 93.12 112 MET A CA 1
ATOM 919 C C . MET A 1 112 ? 2.101 5.607 9.561 1.00 93.12 112 MET A C 1
ATOM 921 O O . MET A 1 112 ? 0.933 5.706 9.945 1.00 93.12 112 MET A O 1
ATOM 925 N N . LEU A 1 113 ? 2.987 4.847 10.222 1.00 91.81 113 LEU A N 1
ATOM 926 C CA . LEU A 1 113 ? 2.618 3.974 11.354 1.00 91.81 113 LEU A CA 1
ATOM 927 C C . LEU A 1 113 ? 1.875 4.699 12.477 1.00 91.81 113 LEU A C 1
ATOM 929 O O . LEU A 1 113 ? 0.973 4.135 13.094 1.00 91.81 113 LEU A O 1
ATOM 933 N N . LYS A 1 114 ? 2.231 5.961 12.738 1.00 90.12 114 LYS A N 1
ATOM 934 C CA . LYS A 1 114 ? 1.610 6.774 13.798 1.00 90.12 114 LYS A CA 1
ATOM 935 C C . LYS A 1 114 ? 0.164 7.162 13.488 1.00 90.12 114 LYS A C 1
ATOM 937 O O . LYS A 1 114 ? -0.585 7.493 14.403 1.00 90.12 114 LYS A O 1
ATOM 942 N N . LEU A 1 115 ? -0.209 7.155 12.211 1.00 91.50 115 LEU A N 1
ATOM 943 C CA . LEU A 1 115 ? -1.535 7.538 11.728 1.00 91.50 115 LEU A CA 1
ATOM 944 C C . LEU A 1 115 ? -2.433 6.317 11.502 1.00 91.50 115 LEU A C 1
ATOM 946 O O . LEU A 1 115 ? -3.658 6.430 11.545 1.00 91.50 115 LEU A O 1
ATOM 950 N N . MET A 1 116 ? -1.828 5.148 11.284 1.00 90.75 116 MET A N 1
ATOM 951 C CA . MET A 1 116 ? -2.541 3.913 10.994 1.00 90.75 116 MET A CA 1
ATOM 952 C C . MET A 1 116 ? -3.450 3.495 12.155 1.00 90.75 116 MET A C 1
ATOM 954 O O . MET A 1 116 ? -3.035 3.365 13.310 1.00 90.75 116 MET A O 1
ATOM 958 N N . ARG A 1 117 ? -4.711 3.197 11.828 1.00 91.19 117 ARG A N 1
ATOM 959 C CA . ARG A 1 117 ? -5.702 2.694 12.789 1.00 91.19 117 ARG A CA 1
ATOM 960 C C . ARG A 1 117 ? -6.137 1.253 12.523 1.00 91.19 117 ARG A C 1
ATOM 962 O O . ARG A 1 117 ? -6.980 0.749 13.265 1.00 91.19 117 ARG A O 1
ATOM 969 N N . ILE A 1 118 ? -5.619 0.608 11.488 1.00 93.12 118 ILE A N 1
ATOM 970 C CA . ILE A 1 118 ? -5.858 -0.807 11.180 1.00 93.12 118 ILE A CA 1
ATOM 971 C C . ILE A 1 118 ? -4.645 -1.665 11.582 1.00 93.12 118 ILE A C 1
ATOM 973 O O . ILE A 1 118 ? -3.582 -1.106 11.839 1.00 93.12 118 ILE A O 1
ATOM 977 N N . PRO A 1 119 ? -4.789 -2.996 11.712 1.00 95.44 119 PRO A N 1
ATOM 978 C CA . PRO A 1 119 ? -3.679 -3.870 12.104 1.00 95.44 119 PRO A CA 1
ATOM 979 C C . PRO A 1 119 ? -2.548 -3.966 11.075 1.00 95.44 119 PRO A C 1
ATOM 981 O O . PRO A 1 119 ? -1.423 -4.260 11.462 1.00 95.44 119 PRO A O 1
ATOM 984 N N . LYS A 1 120 ? -2.826 -3.721 9.789 1.00 97.50 120 LYS A N 1
ATOM 985 C CA . LYS A 1 120 ? -1.827 -3.799 8.719 1.00 97.50 120 LYS A CA 1
ATOM 986 C C . LYS A 1 120 ? -1.839 -2.557 7.840 1.00 97.50 120 LYS A C 1
ATOM 988 O O . LYS A 1 120 ? -2.919 -2.096 7.477 1.00 97.50 120 LYS A O 1
ATOM 993 N N . LEU A 1 121 ? -0.661 -2.063 7.460 1.00 97.88 121 LEU A N 1
ATOM 994 C CA . LEU A 1 121 ? -0.505 -1.016 6.444 1.00 97.88 121 LEU A CA 1
ATOM 995 C C . LEU A 1 121 ? 0.046 -1.645 5.173 1.00 97.88 121 LEU A C 1
ATOM 997 O O . LEU A 1 121 ? 1.084 -2.304 5.208 1.00 97.88 121 LEU A O 1
ATOM 1001 N N . TYR A 1 122 ? -0.624 -1.389 4.057 1.00 98.50 122 TYR A N 1
ATOM 1002 C CA . TYR A 1 122 ? -0.175 -1.840 2.750 1.00 98.50 122 TYR A CA 1
ATOM 1003 C C . TYR A 1 122 ? 0.562 -0.722 2.012 1.00 98.50 122 TYR A C 1
ATOM 1005 O O . TYR A 1 122 ? 0.164 0.442 2.065 1.00 98.50 122 TYR A O 1
ATOM 1013 N N . GLY A 1 123 ? 1.626 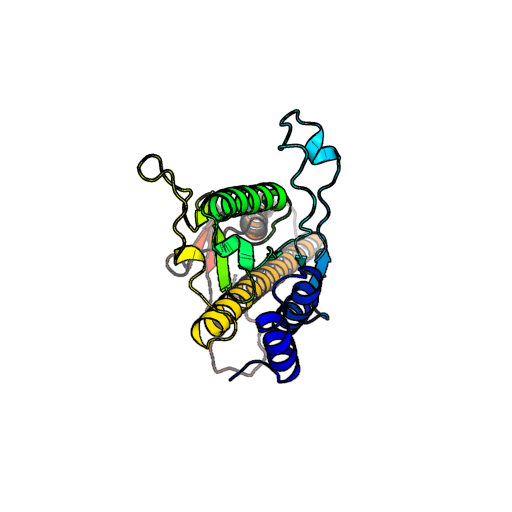-1.086 1.311 1.00 98.25 123 GLY A N 1
ATOM 1014 C CA . GLY A 1 123 ? 2.349 -0.234 0.375 1.00 98.25 123 GLY A CA 1
ATOM 1015 C C . GLY A 1 123 ? 2.490 -0.945 -0.965 1.00 98.25 123 GLY A C 1
ATOM 1016 O O . GLY A 1 123 ? 2.586 -2.167 -1.004 1.00 98.25 123 GLY A O 1
ATOM 1017 N N . ILE A 1 124 ? 2.507 -0.204 -2.064 1.00 98.50 124 ILE A N 1
ATOM 1018 C CA . ILE A 1 124 ? 2.788 -0.740 -3.398 1.00 98.50 124 ILE A CA 1
ATOM 1019 C C . ILE A 1 124 ? 3.870 0.130 -4.028 1.00 98.50 124 ILE A C 1
ATOM 1021 O O . ILE A 1 124 ? 3.742 1.353 -4.016 1.00 98.50 124 ILE A O 1
ATOM 1025 N N . SER A 1 125 ? 4.924 -0.473 -4.569 1.00 97.75 125 SER A N 1
ATOM 1026 C CA . SER A 1 125 ? 5.827 0.217 -5.494 1.00 97.75 125 SER A CA 1
ATOM 1027 C C . SER A 1 125 ? 5.635 -0.326 -6.899 1.00 97.75 125 SER A C 1
ATOM 1029 O O . SER A 1 125 ? 5.475 -1.531 -7.089 1.00 97.75 125 SER A O 1
ATOM 1031 N N . ALA A 1 126 ? 5.628 0.574 -7.873 1.00 97.19 126 ALA A N 1
ATOM 1032 C CA . ALA A 1 126 ? 5.277 0.282 -9.250 1.00 97.19 126 ALA A CA 1
ATOM 1033 C C . ALA A 1 126 ? 6.348 0.773 -10.225 1.00 97.19 126 ALA A C 1
ATOM 1035 O O . ALA A 1 126 ? 6.732 1.937 -10.167 1.00 97.19 126 ALA A O 1
ATOM 1036 N N . TYR A 1 127 ? 6.745 -0.082 -11.163 1.00 95.00 127 TYR A N 1
ATOM 1037 C CA . TYR A 1 127 ? 7.528 0.251 -12.354 1.00 95.00 127 TYR A CA 1
ATOM 1038 C C . TYR A 1 127 ? 6.693 -0.102 -13.589 1.00 95.00 127 TYR A C 1
ATOM 1040 O O . TYR A 1 127 ? 6.507 -1.277 -13.904 1.00 95.00 127 TYR A O 1
ATOM 1048 N N . GLY A 1 128 ? 6.125 0.887 -14.281 1.00 93.94 128 GLY A N 1
ATOM 1049 C CA . GLY A 1 128 ? 5.172 0.588 -15.359 1.00 93.94 128 GLY A CA 1
ATOM 1050 C C . GLY A 1 128 ? 3.929 -0.104 -14.797 1.00 93.94 128 GLY A C 1
ATOM 1051 O O . GLY A 1 128 ? 3.229 0.492 -13.982 1.00 93.94 128 GLY A O 1
ATOM 1052 N N . THR A 1 129 ? 3.667 -1.353 -15.195 1.00 95.81 129 THR A N 1
ATOM 1053 C CA . THR A 1 129 ? 2.598 -2.221 -14.649 1.00 95.81 129 THR A CA 1
ATOM 1054 C C . THR A 1 129 ? 3.109 -3.279 -13.663 1.00 95.81 129 THR A C 1
ATOM 1056 O O . THR A 1 129 ? 2.307 -3.986 -13.047 1.00 95.81 129 THR A O 1
ATOM 1059 N N . GLN A 1 130 ? 4.430 -3.384 -13.506 1.00 96.88 130 GLN A N 1
ATOM 1060 C CA . GLN A 1 130 ? 5.102 -4.320 -12.613 1.00 96.88 130 GLN A CA 1
ATOM 1061 C C . GLN A 1 130 ? 5.116 -3.775 -11.186 1.00 96.88 130 GLN A C 1
ATOM 1063 O O . GLN A 1 130 ? 5.494 -2.623 -10.963 1.00 96.88 130 GLN A O 1
ATOM 1068 N N . VAL A 1 131 ? 4.703 -4.582 -10.209 1.00 98.06 131 VAL A N 1
ATOM 1069 C CA . VAL A 1 131 ? 4.487 -4.126 -8.831 1.00 98.06 131 VAL A CA 1
ATOM 1070 C C . VAL A 1 131 ? 5.121 -5.024 -7.781 1.00 98.06 131 VAL A C 1
ATOM 1072 O O . VAL A 1 131 ? 5.173 -6.241 -7.927 1.00 98.06 131 VAL A O 1
ATOM 1075 N N . CYS A 1 132 ? 5.526 -4.398 -6.678 1.00 98.25 132 CYS A N 1
ATOM 1076 C CA . CYS A 1 132 ? 5.898 -5.051 -5.430 1.00 98.25 132 CYS A CA 1
ATOM 1077 C C . CYS A 1 132 ? 4.937 -4.617 -4.320 1.00 98.25 132 CYS A C 1
ATOM 1079 O O . CYS A 1 132 ? 4.679 -3.423 -4.133 1.00 98.25 132 CYS A O 1
ATOM 1081 N N . PHE A 1 133 ? 4.424 -5.590 -3.569 1.00 98.44 133 PHE A N 1
ATOM 1082 C CA . PHE A 1 133 ? 3.551 -5.357 -2.424 1.00 98.44 133 PHE A CA 1
ATOM 1083 C C . PHE A 1 133 ? 4.354 -5.369 -1.128 1.00 98.44 133 PHE A C 1
ATOM 1085 O O . PHE A 1 133 ? 5.056 -6.329 -0.821 1.00 98.44 133 PHE A O 1
ATOM 1092 N N . TYR A 1 134 ? 4.176 -4.319 -0.339 1.00 98.44 134 TYR A N 1
ATOM 1093 C CA . TYR A 1 134 ? 4.708 -4.188 1.002 1.00 98.44 134 TYR A CA 1
ATOM 1094 C C . TYR A 1 134 ? 3.576 -4.306 2.020 1.00 98.44 134 TYR A C 1
ATOM 1096 O O . TYR A 1 134 ? 2.492 -3.750 1.829 1.00 98.44 134 TYR A O 1
ATOM 1104 N N . VAL A 1 135 ? 3.840 -4.969 3.141 1.00 98.38 135 VAL A N 1
ATOM 1105 C CA . VAL A 1 135 ? 2.897 -5.119 4.253 1.00 98.38 135 VAL A CA 1
ATOM 1106 C C . VAL A 1 135 ? 3.629 -4.893 5.562 1.00 98.38 135 VAL A C 1
ATOM 1108 O O . VAL A 1 135 ? 4.540 -5.644 5.890 1.00 98.38 135 VAL A O 1
ATOM 1111 N N . TYR A 1 136 ? 3.206 -3.893 6.326 1.00 98.31 136 TYR A N 1
ATOM 1112 C CA . TYR A 1 136 ? 3.563 -3.779 7.734 1.00 98.31 136 TYR A CA 1
ATOM 1113 C C . TYR A 1 136 ? 2.487 -4.447 8.588 1.00 98.31 136 TYR A C 1
ATOM 1115 O O . TYR A 1 136 ? 1.310 -4.108 8.441 1.00 98.31 136 TYR A O 1
ATOM 1123 N N . ASP A 1 137 ? 2.878 -5.341 9.495 1.00 97.19 137 ASP A N 1
ATOM 1124 C CA . ASP A 1 137 ? 1.985 -5.938 10.491 1.00 97.19 137 ASP A CA 1
ATOM 1125 C C . ASP A 1 137 ? 2.239 -5.317 11.870 1.00 97.19 137 ASP A C 1
ATOM 1127 O O . ASP A 1 137 ? 3.334 -5.399 12.422 1.00 97.19 137 ASP A O 1
ATOM 1131 N N . LYS A 1 138 ? 1.215 -4.690 12.454 1.00 94.19 138 LYS A N 1
ATOM 1132 C CA . LYS A 1 138 ? 1.320 -4.017 13.754 1.00 94.19 138 LYS A CA 1
ATOM 1133 C C . LYS A 1 138 ? 1.572 -4.985 14.909 1.00 94.19 138 LYS A C 1
ATOM 1135 O O . LYS A 1 138 ? 2.144 -4.573 15.916 1.00 94.19 138 LYS A O 1
ATOM 1140 N N . ASN A 1 139 ? 1.108 -6.228 14.803 1.00 93.19 139 ASN A N 1
ATOM 1141 C CA . ASN A 1 139 ? 1.203 -7.197 15.891 1.00 93.19 139 ASN A CA 1
ATOM 1142 C C . ASN A 1 139 ? 2.622 -7.745 16.019 1.00 93.19 139 ASN A C 1
ATOM 1144 O O . ASN A 1 139 ? 3.098 -7.938 17.136 1.00 93.19 139 ASN A O 1
ATOM 1148 N N . THR A 1 140 ? 3.295 -7.984 14.892 1.00 96.31 140 THR A N 1
ATOM 1149 C CA . THR A 1 140 ? 4.682 -8.471 14.892 1.00 96.31 140 THR A CA 1
ATOM 1150 C C . THR A 1 140 ? 5.696 -7.331 14.822 1.00 96.31 140 THR A C 1
ATOM 1152 O O . THR A 1 140 ? 6.807 -7.461 15.328 1.00 96.31 140 THR A O 1
ATOM 1155 N N . GLY A 1 141 ? 5.300 -6.187 14.259 1.00 95.69 141 GLY A N 1
ATOM 1156 C CA . GLY A 1 141 ? 6.185 -5.063 13.972 1.00 95.69 141 GLY A CA 1
ATOM 1157 C C . GLY A 1 141 ? 7.010 -5.247 12.697 1.00 95.69 141 GLY A C 1
ATOM 1158 O O . GLY A 1 141 ? 7.869 -4.409 12.422 1.00 95.69 141 GLY A O 1
ATOM 1159 N N . ASP A 1 142 ? 6.756 -6.303 11.921 1.00 96.75 142 ASP A N 1
ATOM 1160 C CA . ASP A 1 142 ? 7.543 -6.642 10.737 1.00 96.75 142 ASP A CA 1
ATOM 1161 C C . ASP A 1 142 ? 7.023 -5.954 9.474 1.00 96.75 142 ASP A C 1
ATOM 1163 O O . ASP A 1 142 ? 5.829 -5.678 9.328 1.00 96.75 142 ASP A O 1
ATOM 1167 N N . ILE A 1 143 ? 7.935 -5.738 8.522 1.00 97.38 143 ILE A N 1
ATOM 1168 C CA . ILE A 1 143 ? 7.621 -5.324 7.153 1.00 97.38 143 ILE A CA 1
ATOM 1169 C C . ILE A 1 143 ? 7.981 -6.467 6.203 1.00 97.38 143 ILE A C 1
ATOM 1171 O O . ILE A 1 143 ? 9.144 -6.864 6.121 1.00 97.38 143 ILE A O 1
ATOM 1175 N N . SER A 1 144 ? 6.989 -6.952 5.461 1.00 96.94 144 SER A N 1
ATOM 1176 C CA . SER A 1 144 ? 7.150 -7.864 4.328 1.00 96.94 144 SER A CA 1
ATOM 1177 C C . SER A 1 144 ? 7.149 -7.075 3.008 1.00 96.94 144 SER A C 1
ATOM 1179 O O . SER A 1 144 ? 6.367 -6.131 2.910 1.00 96.94 144 SER A O 1
ATOM 1181 N N . PRO A 1 145 ? 7.965 -7.430 1.998 1.00 96.69 145 PRO A N 1
ATOM 1182 C CA . PRO A 1 145 ? 9.054 -8.401 2.077 1.00 96.69 145 PRO A CA 1
ATOM 1183 C C . PRO A 1 145 ? 10.133 -7.949 3.080 1.00 96.69 145 PRO A C 1
ATOM 1185 O O . PRO A 1 145 ? 10.280 -6.744 3.318 1.00 96.69 145 PRO A O 1
ATOM 1188 N N . PRO A 1 146 ? 10.901 -8.884 3.671 1.00 94.06 146 PRO A N 1
ATOM 1189 C CA . PRO A 1 146 ? 11.965 -8.536 4.610 1.00 94.06 146 PRO A CA 1
ATOM 1190 C C . PRO A 1 146 ? 13.008 -7.640 3.940 1.00 94.06 146 PRO A C 1
ATOM 1192 O O . PRO A 1 146 ? 13.192 -7.681 2.720 1.00 94.06 146 PRO A O 1
ATOM 1195 N N . GLU A 1 147 ? 13.688 -6.809 4.723 1.00 91.50 147 GLU A N 1
ATOM 1196 C CA . GLU A 1 147 ? 14.813 -6.020 4.213 1.00 91.50 147 GLU A CA 1
ATOM 1197 C C . GLU A 1 147 ? 15.888 -6.949 3.635 1.00 91.50 147 GLU A C 1
ATOM 1199 O O . GLU A 1 147 ? 16.004 -8.107 4.049 1.00 91.50 147 GLU A O 1
ATOM 1204 N N . ALA A 1 148 ? 16.630 -6.471 2.635 1.00 84.12 148 ALA A N 1
ATOM 1205 C CA . ALA A 1 148 ? 17.782 -7.203 2.124 1.00 84.12 148 ALA A CA 1
ATOM 1206 C C . ALA A 1 148 ? 18.731 -7.486 3.307 1.00 84.12 148 ALA A C 1
ATOM 1208 O O . ALA A 1 148 ? 19.207 -6.567 3.973 1.00 84.12 148 ALA A O 1
ATOM 1209 N N . GLY A 1 149 ? 18.874 -8.764 3.668 1.00 74.62 149 GLY A N 1
ATOM 1210 C CA . GLY A 1 149 ? 19.569 -9.165 4.890 1.00 74.62 149 GLY A CA 1
ATOM 1211 C C . GLY A 1 149 ? 21.082 -8.975 4.794 1.00 74.62 149 GLY A C 1
ATOM 1212 O O . GLY A 1 149 ? 21.629 -8.754 3.720 1.00 74.62 149 GLY A O 1
ATOM 1213 N N . ALA A 1 150 ? 21.792 -9.165 5.910 1.00 65.31 150 ALA A N 1
ATOM 1214 C CA . ALA A 1 150 ? 23.260 -9.131 5.922 1.00 65.31 150 ALA A CA 1
ATOM 1215 C C . ALA A 1 150 ? 23.898 -10.110 4.910 1.00 65.31 150 ALA A C 1
ATOM 1217 O O . ALA A 1 150 ? 24.979 -9.841 4.390 1.00 65.31 150 ALA A O 1
ATOM 1218 N N . ASP A 1 151 ? 23.204 -11.212 4.609 1.00 71.38 151 ASP A N 1
ATOM 1219 C CA . ASP A 1 151 ? 23.655 -12.254 3.682 1.00 71.38 151 ASP A CA 1
ATOM 1220 C C . ASP A 1 151 ? 23.373 -11.929 2.201 1.00 71.38 151 ASP A C 1
ATOM 1222 O O . ASP A 1 151 ? 23.910 -12.591 1.313 1.00 71.38 151 ASP A O 1
ATOM 1226 N N . SER A 1 152 ? 22.556 -10.909 1.912 1.00 74.38 152 SER A N 1
ATOM 1227 C CA . SER A 1 152 ? 22.284 -10.430 0.555 1.00 74.38 152 SER A CA 1
ATOM 1228 C C . SER A 1 152 ? 22.157 -8.916 0.564 1.00 74.38 152 SER A C 1
ATOM 1230 O O . SER A 1 152 ? 21.116 -8.379 0.921 1.00 74.38 152 SER A O 1
ATOM 1232 N N . LEU A 1 153 ? 23.205 -8.232 0.106 1.00 75.81 153 LEU A N 1
ATOM 1233 C CA . LEU A 1 153 ? 23.206 -6.773 -0.030 1.00 75.81 153 LEU A CA 1
ATOM 1234 C C . LEU A 1 153 ? 22.242 -6.270 -1.115 1.00 75.81 153 LEU A C 1
ATOM 1236 O O . LEU A 1 153 ? 21.948 -5.084 -1.153 1.00 75.81 153 LEU A O 1
ATOM 1240 N N . VAL A 1 154 ? 21.759 -7.166 -1.979 1.00 87.19 154 VAL A N 1
ATOM 1241 C CA . VAL A 1 154 ? 20.960 -6.826 -3.156 1.00 87.19 154 VAL A CA 1
ATOM 1242 C C . VAL A 1 154 ? 19.489 -7.127 -2.898 1.00 87.19 154 VAL A C 1
ATOM 1244 O O . VAL A 1 154 ? 19.133 -8.242 -2.496 1.00 87.19 154 VAL A O 1
ATOM 1247 N N . VAL A 1 155 ? 18.630 -6.139 -3.157 1.00 89.81 155 VAL A N 1
ATOM 1248 C CA . VAL A 1 155 ? 17.175 -6.324 -3.197 1.00 89.81 155 VAL A CA 1
ATOM 1249 C C . VAL A 1 155 ? 16.821 -7.177 -4.427 1.00 89.81 155 VAL A C 1
ATOM 1251 O O . VAL A 1 155 ? 17.182 -6.796 -5.538 1.00 89.81 155 VAL A O 1
ATOM 1254 N N . PRO A 1 156 ? 16.129 -8.322 -4.267 1.00 92.25 156 PRO A N 1
ATOM 1255 C CA . PRO A 1 156 ? 15.769 -9.187 -5.392 1.00 92.25 156 PRO A CA 1
ATOM 1256 C C . PRO A 1 156 ? 14.854 -8.478 -6.399 1.00 92.25 156 PRO A C 1
ATOM 1258 O O . PRO A 1 156 ? 13.836 -7.903 -6.000 1.00 92.25 156 PRO A O 1
ATOM 1261 N N . ARG A 1 157 ? 15.182 -8.567 -7.696 1.00 93.25 157 ARG A N 1
ATOM 1262 C CA . ARG A 1 157 ? 14.359 -8.037 -8.802 1.00 93.25 157 ARG A CA 1
ATOM 1263 C C . ARG A 1 157 ? 12.965 -8.649 -8.804 1.00 93.25 157 ARG A C 1
ATOM 1265 O O . ARG A 1 157 ? 11.987 -7.974 -9.108 1.00 93.25 157 ARG A O 1
ATOM 1272 N N . GLU A 1 158 ? 12.897 -9.919 -8.423 1.00 94.75 158 GLU A N 1
ATOM 1273 C CA . GLU A 1 158 ? 11.715 -10.775 -8.476 1.00 94.75 158 GLU A CA 1
ATOM 1274 C C . GLU A 1 158 ? 10.562 -10.233 -7.618 1.00 94.75 158 GLU A C 1
ATOM 1276 O O . GLU A 1 158 ? 9.404 -10.607 -7.792 1.00 94.75 158 GLU A O 1
ATOM 1281 N N . ARG A 1 159 ? 10.854 -9.287 -6.712 1.00 95.25 159 ARG A N 1
ATOM 1282 C CA . ARG A 1 159 ? 9.844 -8.521 -5.973 1.00 95.25 159 ARG A CA 1
ATOM 1283 C C . ARG A 1 159 ? 8.869 -7.771 -6.884 1.00 95.25 159 ARG A C 1
ATOM 1285 O O . ARG A 1 159 ? 7.734 -7.568 -6.469 1.00 95.25 159 ARG A O 1
ATOM 1292 N N . TRP A 1 160 ? 9.294 -7.382 -8.088 1.00 96.81 160 TRP A N 1
ATOM 1293 C CA . TRP A 1 160 ? 8.476 -6.694 -9.093 1.00 96.81 160 TRP A CA 1
ATOM 1294 C C . TRP A 1 160 ? 8.077 -7.599 -10.270 1.00 96.81 160 TRP A C 1
ATOM 1296 O O . TRP A 1 160 ? 7.718 -7.104 -11.332 1.00 96.81 160 TRP A O 1
ATOM 1306 N N . ASP A 1 161 ? 8.107 -8.926 -10.128 1.00 96.44 161 ASP A N 1
ATOM 1307 C CA . ASP A 1 161 ? 7.706 -9.819 -11.231 1.00 96.44 161 ASP A CA 1
ATOM 1308 C C . ASP A 1 161 ? 6.189 -9.838 -11.474 1.00 96.44 161 ASP A C 1
ATOM 1310 O O . ASP A 1 161 ? 5.720 -10.283 -12.524 1.00 96.44 161 ASP A O 1
ATOM 1314 N N . LEU A 1 162 ? 5.410 -9.336 -10.517 1.00 97.56 162 LEU A N 1
ATOM 1315 C CA . LEU A 1 162 ? 3.961 -9.350 -10.586 1.00 97.56 162 LEU A CA 1
ATOM 1316 C C . LEU A 1 162 ? 3.442 -8.197 -11.454 1.00 97.56 162 LEU A C 1
ATOM 1318 O O . LEU A 1 162 ? 3.614 -7.029 -11.122 1.00 97.56 162 LEU A O 1
ATOM 1322 N N . ASP A 1 163 ? 2.764 -8.524 -12.553 1.00 97.12 163 ASP A N 1
ATOM 1323 C CA . ASP A 1 163 ? 2.166 -7.540 -13.462 1.00 97.12 163 ASP A CA 1
ATOM 1324 C C . ASP A 1 163 ? 0.673 -7.348 -13.158 1.00 97.12 163 ASP A C 1
ATOM 1326 O O . ASP A 1 163 ? -0.119 -8.297 -13.232 1.00 97.12 163 ASP A O 1
ATOM 1330 N N . LEU A 1 164 ? 0.264 -6.114 -12.847 1.00 97.06 164 LEU A N 1
ATOM 1331 C CA . LEU A 1 164 ? -1.132 -5.770 -12.558 1.00 97.06 164 LEU A CA 1
ATOM 1332 C C . LEU A 1 164 ? -2.084 -6.009 -13.731 1.00 97.06 164 LEU A C 1
ATOM 1334 O O . LEU A 1 164 ? -3.289 -6.147 -13.508 1.00 97.06 164 LEU A O 1
ATOM 1338 N N . MET A 1 165 ? -1.592 -6.019 -14.968 1.00 96.31 165 MET A N 1
ATOM 1339 C CA . MET A 1 165 ? -2.416 -6.260 -16.153 1.00 96.31 165 MET A CA 1
ATOM 1340 C C . MET A 1 165 ? -2.661 -7.747 -16.406 1.00 96.31 165 MET A C 1
ATOM 1342 O O . MET A 1 165 ? -3.597 -8.097 -17.130 1.00 96.31 165 MET A O 1
ATOM 1346 N N . HIS A 1 166 ? -1.893 -8.626 -15.760 1.00 96.69 166 HIS A N 1
ATOM 1347 C CA . HIS A 1 166 ? -2.164 -10.057 -15.730 1.00 96.69 166 HIS A CA 1
ATOM 1348 C C . HIS A 1 166 ? -3.160 -10.431 -14.624 1.00 96.69 166 HIS A C 1
ATOM 1350 O O . HIS A 1 166 ? -3.378 -9.706 -13.650 1.00 96.69 166 HIS A O 1
ATOM 1356 N N . GLU A 1 167 ? -3.793 -11.597 -14.781 1.00 96.81 167 GLU A N 1
ATOM 1357 C CA . GLU A 1 167 ? -4.801 -12.089 -13.837 1.00 96.81 167 GLU A CA 1
ATOM 1358 C C . GLU A 1 167 ? -4.241 -12.254 -12.420 1.00 96.81 167 GLU A C 1
ATOM 1360 O O . GLU A 1 167 ? -4.937 -11.935 -11.457 1.00 96.81 167 GLU A O 1
ATOM 1365 N N . GLU A 1 168 ? -2.989 -12.696 -12.295 1.00 97.50 168 GLU A N 1
ATOM 1366 C CA . GLU A 1 168 ? -2.317 -12.894 -11.011 1.00 97.50 168 GLU A CA 1
ATOM 1367 C C . GLU A 1 168 ? -2.150 -11.572 -10.250 1.00 97.50 168 GLU A C 1
ATOM 1369 O O . GLU A 1 168 ? -2.651 -11.443 -9.132 1.00 97.50 168 GLU A O 1
ATOM 1374 N N . GLY A 1 169 ? -1.551 -10.551 -10.878 1.00 97.50 169 GLY A N 1
ATOM 1375 C CA . GLY A 1 169 ? -1.331 -9.253 -10.235 1.00 97.50 169 GLY A CA 1
ATOM 1376 C C . GLY A 1 169 ? -2.626 -8.522 -9.912 1.00 97.50 169 GLY A C 1
ATOM 1377 O O . GLY A 1 169 ? -2.783 -7.978 -8.816 1.00 97.50 169 GLY A O 1
ATOM 1378 N N . ARG A 1 170 ? -3.612 -8.589 -10.814 1.00 97.56 170 ARG A N 1
ATOM 1379 C CA . ARG A 1 170 ? -4.965 -8.089 -10.542 1.00 97.56 170 ARG A CA 1
ATOM 1380 C C . ARG A 1 170 ? -5.595 -8.786 -9.339 1.00 97.56 170 ARG A C 1
ATOM 1382 O O . ARG A 1 170 ? -6.219 -8.128 -8.507 1.00 97.56 170 ARG A O 1
ATOM 1389 N N . SER A 1 171 ? -5.496 -10.111 -9.272 1.00 97.88 171 SER A N 1
ATOM 1390 C CA . SER A 1 171 ? -6.107 -10.890 -8.193 1.00 97.88 171 SER A CA 1
ATOM 1391 C C . SER A 1 171 ? -5.471 -10.564 -6.850 1.00 97.88 171 SER A C 1
ATOM 1393 O O . SER A 1 171 ? -6.201 -10.394 -5.875 1.00 97.88 171 SER A O 1
ATOM 1395 N N . GLU A 1 172 ? -4.151 -10.389 -6.809 1.00 98.00 172 GLU A N 1
ATOM 1396 C CA . GLU A 1 172 ? -3.448 -10.012 -5.584 1.00 98.00 172 GLU A CA 1
ATOM 1397 C C . GLU A 1 172 ? -3.837 -8.608 -5.107 1.00 98.00 172 GLU A C 1
ATOM 1399 O O . GLU A 1 172 ? -4.172 -8.426 -3.936 1.00 98.00 172 GLU A O 1
ATOM 1404 N N . LEU A 1 173 ? -3.927 -7.626 -6.012 1.00 98.31 173 LEU A N 1
ATOM 1405 C CA . LEU A 1 173 ? -4.393 -6.284 -5.650 1.00 98.31 173 LEU A CA 1
ATOM 1406 C C . LEU A 1 173 ? -5.827 -6.300 -5.098 1.00 98.31 173 LEU A C 1
ATOM 1408 O O . LEU A 1 173 ? -6.119 -5.654 -4.089 1.00 98.31 173 LEU A O 1
ATOM 1412 N N . LEU A 1 174 ? -6.730 -7.049 -5.735 1.00 98.00 174 LEU A N 1
ATOM 1413 C CA . LEU A 1 174 ? -8.111 -7.173 -5.266 1.00 98.00 174 LEU A CA 1
ATOM 1414 C C . LEU A 1 174 ? -8.198 -7.894 -3.920 1.00 98.00 174 LEU A C 1
ATOM 1416 O O . LEU A 1 174 ? -9.013 -7.506 -3.082 1.00 98.00 174 LEU A O 1
ATOM 1420 N N . ARG A 1 175 ? -7.350 -8.901 -3.691 1.00 98.25 175 ARG A N 1
ATOM 1421 C CA . ARG A 1 175 ? -7.232 -9.591 -2.403 1.00 98.25 175 ARG A CA 1
ATOM 1422 C C . ARG A 1 175 ? -6.805 -8.615 -1.307 1.00 98.25 175 ARG A C 1
ATOM 1424 O O . ARG A 1 175 ? -7.465 -8.557 -0.272 1.00 98.25 175 ARG A O 1
ATOM 1431 N N . VAL A 1 176 ? -5.772 -7.807 -1.555 1.00 98.44 176 VAL A N 1
ATOM 1432 C CA . VAL A 1 176 ? -5.305 -6.756 -0.633 1.00 98.44 176 VAL A CA 1
ATOM 1433 C C . VAL A 1 176 ? -6.409 -5.734 -0.356 1.00 98.44 176 VAL A C 1
ATOM 1435 O O . VAL A 1 176 ? -6.700 -5.426 0.801 1.00 98.44 176 VAL A O 1
ATOM 1438 N N . ALA A 1 177 ? -7.078 -5.233 -1.398 1.00 98.38 177 ALA A N 1
ATOM 1439 C CA . ALA A 1 177 ? -8.164 -4.269 -1.245 1.00 98.38 177 ALA A CA 1
ATOM 1440 C C . ALA A 1 177 ? -9.336 -4.841 -0.430 1.00 98.38 177 ALA A C 1
ATOM 1442 O O . ALA A 1 177 ? -9.912 -4.133 0.401 1.00 98.38 177 ALA A O 1
ATOM 1443 N N . GLN A 1 178 ? -9.685 -6.113 -0.641 1.00 98.06 178 GLN A N 1
ATOM 1444 C CA . GLN A 1 178 ? -10.724 -6.788 0.131 1.00 98.06 178 GLN A CA 1
ATOM 1445 C C . GLN A 1 178 ? -10.307 -6.977 1.593 1.00 98.06 178 GLN A C 1
ATOM 1447 O O . GLN A 1 178 ? -11.073 -6.621 2.483 1.00 98.06 178 GLN A O 1
ATOM 1452 N N . GLU A 1 179 ? -9.078 -7.427 1.852 1.00 97.81 179 GLU A N 1
ATOM 1453 C CA . GLU A 1 179 ? -8.555 -7.585 3.214 1.00 97.81 179 GLU A CA 1
ATOM 1454 C C . GLU A 1 179 ? -8.597 -6.257 3.991 1.00 97.81 179 GLU A C 1
ATOM 1456 O O . GLU A 1 179 ? -9.029 -6.211 5.145 1.00 97.81 179 GLU A O 1
ATOM 1461 N N . ILE A 1 180 ? -8.233 -5.145 3.345 1.00 97.06 180 ILE A N 1
ATOM 1462 C CA . ILE A 1 180 ? -8.345 -3.802 3.930 1.00 97.06 180 ILE A CA 1
ATOM 1463 C C . ILE A 1 180 ? -9.801 -3.467 4.285 1.00 97.06 180 ILE A C 1
ATOM 1465 O O . ILE A 1 180 ? -10.081 -2.992 5.392 1.00 97.06 180 ILE A O 1
ATOM 1469 N N . LYS A 1 181 ? -10.745 -3.715 3.369 1.00 96.12 181 LYS A N 1
ATOM 1470 C CA . LYS A 1 181 ? -12.180 -3.474 3.602 1.00 96.12 181 LYS A CA 1
ATOM 1471 C C . LYS A 1 181 ? -12.720 -4.326 4.751 1.00 96.12 181 LYS A C 1
ATOM 1473 O O . LYS A 1 181 ? -13.522 -3.826 5.548 1.00 96.12 181 LYS A O 1
ATOM 1478 N N . ASP A 1 182 ? -12.257 -5.562 4.880 1.00 95.00 182 ASP A N 1
ATOM 1479 C CA . ASP A 1 182 ? -12.663 -6.477 5.946 1.00 95.00 182 ASP A CA 1
ATOM 1480 C C . ASP A 1 182 ? -12.150 -5.998 7.311 1.00 95.00 182 ASP A C 1
ATOM 1482 O O . ASP A 1 182 ? -12.932 -5.895 8.263 1.00 95.00 182 ASP A O 1
ATOM 1486 N N . MET A 1 183 ? -10.880 -5.579 7.400 1.00 94.12 183 MET A N 1
ATOM 1487 C CA . MET A 1 183 ? -10.313 -4.988 8.622 1.00 94.12 183 MET A CA 1
ATOM 1488 C C . MET A 1 183 ? -11.094 -3.746 9.075 1.00 94.12 183 MET A C 1
ATOM 1490 O O . MET A 1 183 ? -11.394 -3.581 10.263 1.00 94.12 183 MET A O 1
ATOM 1494 N N . LEU A 1 184 ? -11.467 -2.876 8.133 1.00 91.81 184 LEU A N 1
ATOM 1495 C CA . LEU A 1 184 ? -12.268 -1.684 8.420 1.00 91.81 184 LEU A CA 1
ATOM 1496 C C . LEU A 1 184 ? -13.688 -2.035 8.874 1.00 91.81 184 LEU A C 1
ATOM 1498 O O . LEU A 1 184 ? -14.209 -1.431 9.817 1.00 91.81 184 LEU A O 1
ATOM 1502 N N . SER A 1 185 ? -14.311 -3.024 8.236 1.00 90.00 185 SER A N 1
ATOM 1503 C CA . SER A 1 185 ? -15.658 -3.489 8.577 1.00 90.00 185 SER A CA 1
ATOM 1504 C C . SER A 1 185 ? -15.704 -4.092 9.979 1.00 90.00 185 SER A C 1
ATOM 1506 O O . SER A 1 185 ? -16.573 -3.718 10.774 1.00 90.00 185 SER A O 1
ATOM 1508 N N . CYS A 1 186 ? -14.727 -4.939 10.319 1.00 80.81 186 CYS A N 1
ATOM 1509 C CA . CYS A 1 186 ? -14.577 -5.527 11.649 1.00 80.81 186 CYS A CA 1
ATOM 1510 C C . CYS A 1 186 ? -14.415 -4.437 12.716 1.00 80.81 186 CYS A C 1
ATOM 1512 O O . CYS A 1 186 ? -15.164 -4.391 13.696 1.00 80.81 186 CYS A O 1
ATOM 1514 N N . LYS A 1 187 ? -13.517 -3.475 12.476 1.00 79.81 187 LYS A N 1
ATOM 1515 C CA . LYS A 1 187 ? -13.303 -2.348 13.388 1.00 79.81 187 LYS A CA 1
ATOM 1516 C C . LYS A 1 187 ? -14.571 -1.517 13.612 1.00 79.81 187 LYS A C 1
ATOM 1518 O O . LYS A 1 187 ? -14.873 -1.117 14.738 1.00 79.81 187 LYS A O 1
ATOM 1523 N N . ASN A 1 188 ? -15.339 -1.264 12.555 1.00 77.94 188 ASN A N 1
ATOM 1524 C CA . ASN A 1 188 ? -16.576 -0.487 12.631 1.00 77.94 188 ASN A CA 1
ATOM 1525 C C . ASN A 1 188 ? -17.715 -1.233 13.333 1.00 77.94 188 ASN A C 1
ATOM 1527 O O . ASN A 1 188 ? -18.492 -0.616 14.066 1.00 77.94 188 ASN A O 1
ATOM 1531 N N . ALA A 1 189 ? -17.861 -2.539 13.097 1.00 74.75 189 ALA A N 1
ATOM 1532 C CA . ALA A 1 189 ? -18.836 -3.373 13.804 1.00 74.75 189 ALA A CA 1
ATOM 1533 C C . ALA A 1 189 ? -18.588 -3.321 15.310 1.00 74.75 189 ALA A C 1
ATOM 1535 O O . ALA A 1 189 ? -19.486 -3.093 16.120 1.00 74.75 189 ALA A O 1
ATOM 1536 N N . TYR A 1 190 ? -17.326 -3.417 15.663 1.00 70.88 190 TYR A N 1
ATOM 1537 C CA . TYR A 1 190 ? -16.910 -3.468 17.030 1.00 70.88 190 TYR A CA 1
ATOM 1538 C C . TYR A 1 190 ? -16.987 -2.126 17.763 1.00 70.88 190 TYR A C 1
ATOM 1540 O O . TYR A 1 190 ? -17.465 -2.062 18.894 1.00 70.88 190 TYR A O 1
ATOM 1548 N N . ARG A 1 191 ? -16.626 -1.021 17.099 1.00 77.12 191 ARG A N 1
ATOM 1549 C CA . ARG A 1 191 ? -16.865 0.324 17.637 1.00 77.12 191 ARG A CA 1
ATOM 1550 C C . ARG A 1 191 ? -18.349 0.532 17.954 1.00 77.12 191 ARG A C 1
ATOM 1552 O O . ARG A 1 191 ? -18.680 1.088 18.994 1.00 77.12 191 ARG A O 1
ATOM 1559 N N . ARG A 1 192 ? -19.251 0.061 17.082 1.00 74.38 192 ARG A N 1
ATOM 1560 C CA . ARG A 1 192 ? -20.703 0.120 17.322 1.00 74.38 192 ARG A CA 1
ATOM 1561 C C . ARG A 1 192 ? -21.131 -0.735 18.517 1.00 74.38 192 ARG A C 1
ATOM 1563 O O . ARG A 1 192 ? -21.964 -0.278 19.299 1.00 74.38 192 ARG A O 1
ATOM 1570 N N . ALA A 1 193 ? -20.565 -1.931 18.677 1.00 70.56 193 ALA A N 1
ATOM 1571 C CA . ALA A 1 193 ? -20.822 -2.786 19.836 1.00 70.56 193 ALA A CA 1
ATOM 1572 C C . ALA A 1 193 ? -20.368 -2.111 21.143 1.00 70.56 193 ALA A C 1
ATOM 1574 O O . ALA A 1 193 ? -21.168 -1.985 22.069 1.00 70.56 193 ALA A O 1
ATOM 1575 N N . SER A 1 194 ? -19.143 -1.575 21.173 1.00 71.69 194 SER A N 1
ATOM 1576 C CA . SER A 1 194 ? -18.598 -0.807 22.303 1.00 71.69 194 SER A CA 1
ATOM 1577 C C . SER A 1 194 ? -19.494 0.384 22.673 1.00 71.69 194 SER A C 1
ATOM 1579 O O . SER A 1 194 ? -19.913 0.519 23.820 1.00 71.69 194 SER A O 1
ATOM 1581 N N . GLU A 1 195 ? -19.902 1.203 21.699 1.00 76.00 195 GLU A N 1
ATOM 1582 C CA . GLU A 1 195 ? -20.802 2.340 21.945 1.00 76.00 195 GLU A CA 1
ATOM 1583 C C . GLU A 1 195 ? -22.192 1.918 22.444 1.00 76.00 195 GLU A C 1
ATOM 1585 O O . GLU A 1 195 ? -22.797 2.599 23.275 1.00 76.00 195 GLU A O 1
ATOM 1590 N N . THR A 1 196 ? -22.706 0.783 21.969 1.00 73.69 196 THR A N 1
ATOM 1591 C CA . THR A 1 196 ? -23.984 0.232 22.442 1.00 73.69 196 THR A CA 1
ATOM 1592 C C . THR A 1 196 ? -23.880 -0.201 23.903 1.00 73.69 196 THR A C 1
ATOM 1594 O O . THR A 1 196 ? -24.753 0.148 24.701 1.00 73.69 196 THR A O 1
ATOM 1597 N N . LEU A 1 197 ? -22.788 -0.875 24.277 1.00 74.56 197 LEU A N 1
ATOM 1598 C CA . LEU A 1 197 ? -22.507 -1.264 25.661 1.00 74.56 197 LEU A CA 1
ATOM 1599 C C . LEU A 1 197 ? -22.351 -0.041 26.570 1.00 74.56 197 LEU A C 1
ATOM 1601 O O . LEU A 1 197 ? -22.998 0.019 27.617 1.00 74.56 197 LEU A O 1
ATOM 1605 N N . LYS A 1 198 ? -21.591 0.980 26.146 1.00 75.38 198 LYS A N 1
ATOM 1606 C CA . LYS A 1 198 ? -21.450 2.248 26.887 1.00 75.38 198 LYS A CA 1
ATOM 1607 C C . LYS A 1 198 ? -22.808 2.896 27.158 1.00 75.38 198 LYS A C 1
ATOM 1609 O O . LYS A 1 198 ? -23.090 3.298 28.285 1.00 75.38 198 LYS A O 1
ATOM 1614 N N . ARG A 1 199 ? -23.679 2.980 26.145 1.00 76.94 199 ARG A N 1
ATOM 1615 C CA . ARG A 1 199 ? -25.025 3.568 26.287 1.00 76.94 199 ARG A CA 1
ATOM 1616 C C . ARG A 1 199 ? -25.917 2.761 27.226 1.00 76.94 199 ARG A C 1
ATOM 1618 O O . ARG A 1 199 ? -26.571 3.355 28.084 1.00 76.94 199 ARG A O 1
ATOM 1625 N N . ALA A 1 200 ? -25.934 1.435 27.085 1.00 73.44 200 ALA A N 1
ATOM 1626 C CA . ALA A 1 200 ? -26.696 0.552 27.963 1.00 73.44 200 ALA A CA 1
ATOM 1627 C C . ALA A 1 200 ? -26.247 0.715 29.423 1.00 73.44 200 ALA A C 1
ATOM 1629 O O . ALA A 1 200 ? -27.083 0.924 30.307 1.00 73.44 200 ALA A O 1
ATOM 1630 N N . PHE A 1 201 ? -24.933 0.743 29.654 1.00 73.62 201 PHE A N 1
ATOM 1631 C CA . PHE A 1 201 ? -24.349 0.942 30.976 1.00 73.62 201 PHE A CA 1
ATOM 1632 C C . PHE A 1 201 ? -24.730 2.298 31.587 1.00 73.62 201 PHE A C 1
ATOM 1634 O O . PHE A 1 201 ? -25.241 2.344 32.706 1.00 73.62 201 PHE A O 1
ATOM 1641 N N . ILE A 1 202 ? -24.575 3.399 30.840 1.00 75.75 202 ILE A N 1
ATOM 1642 C CA . ILE A 1 202 ? -24.964 4.747 31.296 1.00 75.75 202 ILE A CA 1
ATOM 1643 C C . ILE A 1 202 ? -26.456 4.792 31.662 1.00 75.75 202 ILE A C 1
ATOM 1645 O O . ILE A 1 202 ? -26.819 5.349 32.700 1.00 75.75 202 ILE A O 1
ATOM 1649 N N . SER A 1 203 ? -27.323 4.171 30.855 1.00 73.00 203 SER A N 1
ATOM 1650 C CA . SER A 1 203 ? -28.769 4.158 31.112 1.00 73.00 203 SER A CA 1
ATOM 1651 C C . SER A 1 203 ? -29.138 3.423 32.410 1.00 73.00 203 SER A C 1
ATOM 1653 O O . SER A 1 203 ? -29.927 3.946 33.200 1.00 73.00 203 SER A O 1
ATOM 1655 N N . GLN A 1 204 ? -28.507 2.277 32.700 1.00 70.25 204 GLN A N 1
ATOM 1656 C CA . GLN A 1 204 ? -28.681 1.563 33.973 1.00 70.25 204 GLN A CA 1
ATOM 1657 C C . GLN A 1 204 ? -28.168 2.380 35.164 1.00 70.25 204 GLN A C 1
ATOM 1659 O O . GLN A 1 204 ? -28.801 2.396 36.223 1.00 70.25 204 GLN A O 1
ATOM 1664 N N . TRP A 1 205 ? -27.059 3.100 34.983 1.00 65.06 205 TRP A N 1
ATOM 1665 C CA . TRP A 1 205 ? -26.454 3.931 36.024 1.00 65.06 205 TRP A CA 1
ATOM 1666 C C . TRP A 1 205 ? -27.358 5.089 36.455 1.00 65.06 205 TRP A C 1
ATOM 1668 O O . TRP A 1 205 ? -27.471 5.380 37.643 1.00 65.06 205 TRP A O 1
ATOM 1678 N N . THR A 1 206 ? -28.077 5.707 35.513 1.00 65.62 206 THR A N 1
ATOM 1679 C CA . THR A 1 206 ? -29.042 6.776 35.831 1.00 65.62 206 THR A CA 1
ATOM 1680 C C . THR A 1 206 ? -30.285 6.295 36.595 1.00 65.62 206 THR A C 1
ATOM 1682 O O . THR A 1 206 ? -31.041 7.126 37.093 1.00 65.62 206 THR A O 1
ATOM 1685 N N . GLY A 1 207 ? -30.492 4.977 36.729 1.00 58.75 207 GLY A N 1
ATOM 1686 C CA . GLY A 1 207 ? -31.697 4.391 37.325 1.00 58.75 207 GLY A CA 1
ATOM 1687 C C . GLY A 1 207 ? -31.513 3.544 38.594 1.00 58.75 207 GLY A C 1
ATOM 1688 O O . GLY A 1 207 ? -32.522 3.116 39.150 1.00 58.75 207 GLY A O 1
ATOM 1689 N N . SER A 1 208 ? -30.293 3.250 39.072 1.00 54.88 208 SER A N 1
ATOM 1690 C CA . SER A 1 208 ? -30.073 2.253 40.148 1.00 54.88 208 SER A CA 1
ATOM 1691 C C . SER A 1 208 ? -29.011 2.621 41.203 1.00 54.88 208 SER A C 1
ATOM 1693 O O . SER A 1 208 ? -28.089 3.391 40.964 1.00 54.88 208 SER A O 1
ATOM 1695 N N . ARG A 1 209 ? -29.180 2.068 42.418 1.00 54.34 209 ARG A N 1
ATOM 1696 C CA . ARG A 1 209 ? -28.440 2.366 43.666 1.00 54.34 209 ARG A CA 1
ATOM 1697 C C . ARG A 1 209 ? -26.915 2.126 43.565 1.00 54.34 209 ARG A C 1
ATOM 1699 O O . ARG A 1 209 ? -26.472 1.029 43.244 1.00 54.34 209 ARG A O 1
ATOM 1706 N N . LEU A 1 210 ? -26.136 3.133 43.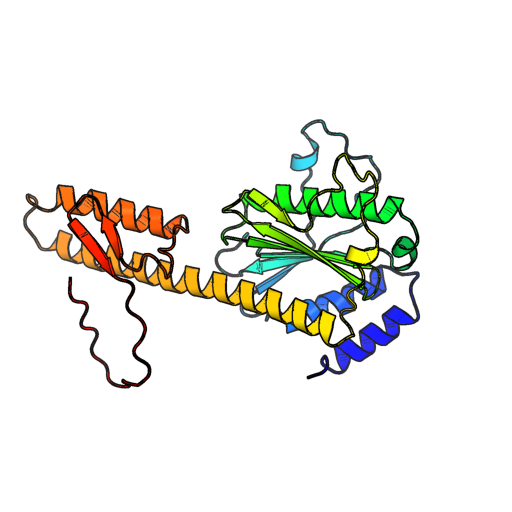983 1.00 52.00 210 LEU A N 1
ATOM 1707 C CA . LEU A 1 210 ? -24.684 3.339 43.787 1.00 52.00 210 LEU A CA 1
ATOM 1708 C C . LEU A 1 210 ? -23.682 2.256 44.274 1.00 52.00 210 LEU A C 1
ATOM 1710 O O . LEU A 1 210 ? -22.501 2.364 43.960 1.00 52.00 210 LEU A O 1
ATOM 1714 N N . GLY A 1 211 ? -24.074 1.249 45.061 1.00 51.97 211 GLY A N 1
ATOM 1715 C CA . GLY A 1 211 ? -23.108 0.473 45.866 1.00 51.97 211 GLY A CA 1
ATOM 1716 C C . GLY A 1 211 ? -22.358 -0.668 45.158 1.00 51.97 211 GLY A C 1
ATOM 1717 O O . GLY A 1 211 ? -21.202 -0.918 45.474 1.00 51.97 211 GLY A O 1
ATOM 1718 N N . VAL A 1 212 ? -22.994 -1.367 44.210 1.00 52.25 212 VAL A N 1
ATOM 1719 C CA . VAL A 1 212 ? -22.458 -2.617 43.608 1.00 52.25 212 VAL A CA 1
ATOM 1720 C C . VAL A 1 212 ? -21.728 -2.364 42.275 1.00 52.25 212 VAL A C 1
ATOM 1722 O O . VAL A 1 212 ? -20.973 -3.198 41.788 1.00 52.25 212 VAL A O 1
ATOM 1725 N N . LEU A 1 213 ? -21.896 -1.176 41.694 1.00 50.62 213 LEU A N 1
ATOM 1726 C CA . LEU A 1 213 ? -21.505 -0.868 40.314 1.00 50.62 213 LEU A CA 1
ATOM 1727 C C . LEU A 1 213 ? -20.038 -0.454 40.120 1.00 50.62 213 LEU A C 1
ATOM 1729 O O . LEU A 1 213 ? -19.594 -0.370 38.980 1.00 50.62 213 LEU A O 1
ATOM 1733 N N . HIS A 1 214 ? -19.274 -0.186 41.183 1.00 52.75 214 HIS A N 1
ATOM 1734 C CA . HIS A 1 214 ? -17.918 0.362 41.030 1.00 52.75 214 HIS A CA 1
ATOM 1735 C C . HIS A 1 214 ? -16.904 -0.659 40.485 1.00 52.75 214 HIS A C 1
ATOM 1737 O O . HIS A 1 214 ? -16.030 -0.281 39.712 1.00 52.75 214 HIS A O 1
ATOM 1743 N N . HIS A 1 215 ? -17.049 -1.946 40.827 1.00 51.88 215 HIS A N 1
ATOM 1744 C CA . HIS A 1 215 ? -16.180 -3.003 40.295 1.00 51.88 215 HIS A CA 1
ATOM 1745 C C . HIS A 1 215 ? -16.501 -3.334 38.834 1.00 51.88 215 HIS A C 1
ATOM 1747 O O . HIS A 1 215 ? -15.601 -3.301 38.008 1.00 51.88 215 HIS A O 1
ATOM 1753 N N . VAL A 1 216 ? -17.784 -3.502 38.491 1.00 54.34 216 VAL A N 1
ATOM 1754 C CA . VAL A 1 216 ? -18.236 -3.750 37.106 1.00 54.34 216 VAL A CA 1
ATOM 1755 C C . VAL A 1 216 ? -17.783 -2.639 36.149 1.00 54.34 216 VAL A C 1
ATOM 1757 O O . VAL A 1 216 ? -17.491 -2.897 34.988 1.00 54.34 216 VAL A O 1
ATOM 1760 N N . ASN A 1 217 ? -17.677 -1.402 36.642 1.00 59.22 217 ASN A N 1
ATOM 1761 C CA . ASN A 1 217 ? -17.231 -0.258 35.853 1.00 59.22 217 ASN A CA 1
ATOM 1762 C C . ASN A 1 217 ? -15.801 -0.450 35.318 1.00 59.22 217 ASN A C 1
ATOM 1764 O O . ASN A 1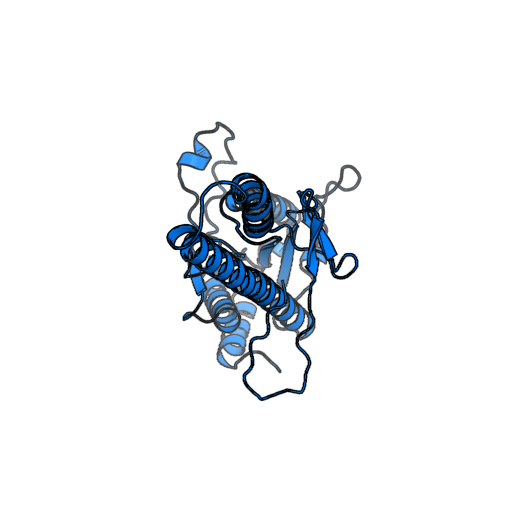 217 ? -15.560 -0.229 34.139 1.00 59.22 217 ASN A O 1
ATOM 1768 N N . LYS A 1 218 ? -14.858 -0.899 36.156 1.00 63.62 218 LYS A N 1
ATOM 1769 C CA . LYS A 1 218 ? -13.452 -1.022 35.751 1.00 63.62 218 LYS A CA 1
ATOM 1770 C C . LYS A 1 218 ? -13.274 -2.067 34.649 1.00 63.62 218 LYS A C 1
ATOM 1772 O O . LYS A 1 218 ? -12.642 -1.778 33.641 1.00 63.62 218 LYS A O 1
ATOM 1777 N N . ASP A 1 219 ? -13.880 -3.237 34.813 1.00 61.12 219 ASP A N 1
ATOM 1778 C CA . ASP A 1 219 ? -13.739 -4.331 33.853 1.00 61.12 219 ASP A CA 1
ATOM 1779 C C . ASP A 1 219 ? -14.440 -4.049 32.517 1.00 61.12 219 ASP A C 1
ATOM 1781 O O . ASP A 1 219 ? -13.932 -4.420 31.464 1.00 61.12 219 ASP A O 1
ATOM 1785 N N . VAL A 1 220 ? -15.578 -3.343 32.527 1.00 61.41 220 VAL A N 1
ATOM 1786 C CA . VAL A 1 220 ? -16.256 -2.923 31.288 1.00 61.41 220 VAL A CA 1
ATOM 1787 C C . VAL A 1 220 ? -15.423 -1.895 30.521 1.00 61.41 220 VAL A C 1
ATOM 1789 O O . VAL A 1 220 ? -15.390 -1.943 29.293 1.00 61.41 220 VAL A O 1
ATOM 1792 N N . TRP A 1 221 ? -14.723 -0.988 31.207 1.00 62.12 221 TRP A N 1
ATOM 1793 C CA . TRP A 1 221 ? -13.809 -0.061 30.534 1.00 62.12 221 TRP A CA 1
ATOM 1794 C C . TRP A 1 221 ? -12.531 -0.748 30.054 1.00 62.12 221 TRP A C 1
ATOM 1796 O O . TRP A 1 221 ? -12.107 -0.466 28.942 1.00 62.12 221 TRP A O 1
ATOM 1806 N N . GLU A 1 222 ? -11.979 -1.710 30.801 1.00 66.50 222 GLU A N 1
ATOM 1807 C CA . GLU A 1 222 ? -10.855 -2.535 30.328 1.00 66.50 222 GLU A CA 1
ATOM 1808 C C . GLU A 1 222 ? -11.233 -3.322 29.065 1.00 66.50 222 GLU A C 1
ATOM 1810 O O . GLU A 1 222 ? -10.442 -3.383 28.127 1.00 66.50 222 GLU A O 1
ATOM 1815 N N . VAL A 1 223 ? -12.466 -3.840 28.989 1.00 62.31 223 VAL A N 1
ATOM 1816 C CA . VAL A 1 223 ? -13.027 -4.390 27.749 1.00 62.31 223 VAL A CA 1
ATOM 1817 C C . VAL A 1 223 ? -13.055 -3.328 26.679 1.00 62.31 223 VAL A C 1
ATOM 1819 O O . VAL A 1 223 ? -12.457 -3.537 25.646 1.00 62.31 223 VAL A O 1
ATOM 1822 N N . VAL A 1 224 ? -13.735 -2.204 26.890 1.00 61.97 224 VAL A N 1
ATOM 1823 C CA . VAL A 1 224 ? -13.875 -1.149 25.879 1.00 61.97 224 VAL A CA 1
ATOM 1824 C C . VAL A 1 224 ? -12.516 -0.669 25.353 1.00 61.97 224 VAL A C 1
ATOM 1826 O O . VAL A 1 224 ? -12.395 -0.437 24.154 1.00 61.97 224 VAL A O 1
ATOM 1829 N N . ASP A 1 225 ? -11.502 -0.574 26.208 1.00 65.44 225 ASP A N 1
ATOM 1830 C CA . ASP A 1 225 ? -10.155 -0.117 25.861 1.00 65.44 225 ASP A CA 1
ATOM 1831 C C . ASP A 1 225 ? -9.343 -1.199 25.137 1.00 65.44 225 ASP A C 1
ATOM 1833 O O . ASP A 1 225 ? -8.741 -0.934 24.089 1.00 65.44 225 ASP A O 1
ATOM 1837 N N . ALA A 1 226 ? -9.360 -2.442 25.639 1.00 65.25 226 ALA A N 1
ATOM 1838 C CA . ALA A 1 226 ? -8.840 -3.606 24.911 1.00 65.25 226 ALA A CA 1
ATOM 1839 C C . ALA A 1 226 ? -9.528 -3.707 23.554 1.00 65.25 226 ALA A C 1
ATOM 1841 O O . ALA A 1 226 ? -8.904 -3.983 22.527 1.00 65.25 226 ALA A O 1
ATOM 1842 N N . LEU A 1 227 ? -10.816 -3.368 23.556 1.00 59.97 227 LEU A N 1
ATOM 1843 C CA . LEU A 1 227 ? -11.605 -3.395 22.380 1.00 59.97 227 LEU A CA 1
ATOM 1844 C C . LEU A 1 227 ? -11.007 -2.345 21.408 1.00 59.97 227 LEU A C 1
ATOM 1846 O O . LEU A 1 227 ? -10.402 -2.688 20.387 1.00 59.97 227 LEU A O 1
ATOM 1850 N N . GLU A 1 228 ? -11.127 -1.058 21.721 1.00 61.31 228 GLU A N 1
ATOM 1851 C CA . GLU A 1 228 ? -10.732 0.078 20.872 1.00 61.31 228 GLU A CA 1
ATOM 1852 C C . GLU A 1 228 ? -9.261 0.080 20.424 1.00 61.31 228 GLU A C 1
ATOM 1854 O O . GLU A 1 228 ? -8.953 0.599 19.343 1.00 61.31 228 GLU A O 1
ATOM 1859 N N . SER A 1 229 ? -8.368 -0.539 21.199 1.00 63.91 229 SER A N 1
ATOM 1860 C CA . SER A 1 229 ? -6.952 -0.725 20.851 1.00 63.91 229 SER A CA 1
ATOM 1861 C C . SER A 1 229 ? -6.703 -1.774 19.757 1.00 63.91 229 SER A C 1
ATOM 1863 O O . SER A 1 229 ? -5.599 -1.831 19.209 1.00 63.91 229 SER A O 1
ATOM 1865 N N . GLY A 1 230 ? -7.732 -2.526 19.357 1.00 56.72 230 GLY A N 1
ATOM 1866 C CA . GLY A 1 230 ? -7.659 -3.542 18.309 1.00 56.72 230 GLY A CA 1
ATOM 1867 C C . GLY A 1 230 ? -7.255 -4.924 18.816 1.00 56.72 230 GLY A C 1
ATOM 1868 O O . GLY A 1 230 ? -6.890 -5.765 17.998 1.00 56.72 230 GLY A O 1
ATOM 1869 N N . VAL A 1 231 ? -7.326 -5.173 20.128 1.00 60.28 231 VAL A N 1
ATOM 1870 C CA . VAL A 1 231 ? -7.152 -6.514 20.698 1.00 60.28 231 VAL A CA 1
ATOM 1871 C C . VAL A 1 231 ? -8.442 -7.294 20.448 1.00 60.28 231 VAL A C 1
ATOM 1873 O O . VAL A 1 231 ? -9.412 -7.192 21.195 1.00 60.28 231 VAL A O 1
ATOM 1876 N N . VAL A 1 232 ? -8.478 -8.027 19.337 1.00 55.22 232 VAL A N 1
ATOM 1877 C CA . VAL A 1 232 ? -9.618 -8.874 18.966 1.00 55.22 232 VAL A CA 1
ATOM 1878 C C . VAL A 1 232 ? -9.392 -10.279 19.540 1.00 55.22 232 VAL A C 1
ATOM 1880 O O . VAL A 1 232 ? -8.321 -10.840 19.302 1.00 55.22 232 VAL A O 1
ATOM 1883 N N . PRO A 1 233 ? -10.364 -10.880 20.253 1.00 53.75 233 PRO A N 1
ATOM 1884 C CA . PRO A 1 233 ? -10.313 -12.298 20.601 1.00 53.75 233 PRO A CA 1
ATOM 1885 C C . PRO A 1 233 ? -10.198 -13.135 19.323 1.00 53.75 233 PRO A C 1
ATOM 1887 O O . PRO A 1 233 ? -10.971 -12.947 18.378 1.00 53.75 233 PRO A O 1
ATOM 1890 N N . THR A 1 234 ? -9.207 -14.018 19.249 1.00 51.06 234 THR A N 1
ATOM 1891 C CA . THR A 1 234 ? -9.008 -14.871 18.074 1.00 51.06 234 THR A CA 1
ATOM 1892 C C . THR A 1 234 ? -10.069 -15.969 18.032 1.00 51.06 234 THR A C 1
ATOM 1894 O O . THR A 1 234 ? -10.691 -16.309 19.036 1.00 51.06 234 THR A O 1
ATOM 1897 N N . ARG A 1 235 ? -10.271 -16.576 16.857 1.00 47.59 235 ARG A N 1
ATOM 1898 C CA . ARG A 1 235 ? -11.226 -17.685 16.683 1.00 47.59 235 ARG A CA 1
ATOM 1899 C C . ARG A 1 235 ? -10.921 -18.893 17.587 1.00 47.59 235 ARG A C 1
ATOM 1901 O O . ARG A 1 235 ? -11.817 -19.677 17.877 1.00 47.59 235 ARG A O 1
ATOM 1908 N N . GLU A 1 236 ? -9.668 -19.040 18.010 1.00 46.34 236 GLU A N 1
ATOM 1909 C CA . GLU A 1 236 ? -9.193 -20.127 18.874 1.00 46.34 236 GLU A CA 1
ATOM 1910 C C . GLU A 1 236 ? -9.487 -19.875 20.362 1.00 46.34 236 GLU A C 1
ATOM 1912 O O . GLU A 1 236 ? -9.621 -20.827 21.128 1.00 46.34 236 GLU A O 1
ATOM 1917 N N . GLU A 1 237 ? -9.691 -18.614 20.751 1.00 54.88 237 GLU A N 1
ATOM 1918 C CA . GLU A 1 237 ? -10.112 -18.204 22.092 1.00 54.88 237 GLU A CA 1
ATOM 1919 C C . GLU A 1 237 ? -11.415 -17.389 22.001 1.00 54.88 237 GLU A C 1
ATOM 1921 O O . GLU A 1 237 ? -11.416 -16.163 22.140 1.00 54.88 237 GLU A O 1
ATOM 1926 N N . PRO A 1 238 ? -12.566 -18.055 21.774 1.00 55.72 238 PRO A N 1
ATOM 1927 C CA . PRO A 1 238 ? -13.849 -17.384 21.552 1.00 55.72 238 PRO A CA 1
ATOM 1928 C C . PRO A 1 238 ? -14.405 -16.721 22.815 1.00 55.72 238 PRO A C 1
ATOM 1930 O O . PRO A 1 238 ? -15.470 -16.108 22.763 1.00 55.72 238 PRO A O 1
ATOM 1933 N N . VAL A 1 239 ? -13.724 -16.879 23.952 1.00 53.94 239 VAL A N 1
ATOM 1934 C CA . VAL A 1 239 ? -14.137 -16.350 25.244 1.00 53.94 239 VAL A CA 1
ATOM 1935 C C . VAL A 1 239 ? -13.015 -15.501 25.818 1.00 53.94 239 VAL A C 1
ATOM 1937 O O . VAL A 1 239 ? -12.009 -16.023 26.293 1.00 53.94 239 VAL A O 1
ATOM 1940 N N . LEU A 1 240 ? -13.210 -14.182 25.826 1.00 53.97 240 LEU A N 1
ATOM 1941 C CA . LEU A 1 240 ? -12.345 -13.296 26.598 1.00 53.97 240 LEU A CA 1
ATOM 1942 C C . LEU A 1 240 ? -12.800 -13.353 28.061 1.00 53.97 240 LEU A C 1
ATOM 1944 O O . LEU A 1 240 ? -13.881 -12.867 28.410 1.00 53.97 240 LEU A O 1
ATOM 1948 N N . HIS A 1 241 ? -11.985 -13.989 28.901 1.00 55.16 241 HIS A N 1
ATOM 1949 C CA . HIS A 1 241 ? -12.205 -14.067 30.341 1.00 55.16 241 HIS A CA 1
ATOM 1950 C C . HIS A 1 241 ? -11.686 -12.801 31.018 1.00 55.16 241 HIS A C 1
ATOM 1952 O O . HIS A 1 241 ? -10.488 -12.523 31.008 1.00 55.16 241 HIS A O 1
ATOM 1958 N N . LEU A 1 242 ? -12.591 -12.041 31.627 1.00 51.81 242 LEU A N 1
ATOM 1959 C CA . LEU A 1 242 ? -12.253 -10.816 32.343 1.00 51.81 242 LEU A CA 1
ATOM 1960 C C . LEU A 1 242 ? -12.073 -11.103 33.832 1.00 51.81 242 LEU A C 1
ATOM 1962 O O . LEU A 1 242 ? -12.695 -12.012 34.387 1.00 51.81 242 LEU A O 1
ATOM 1966 N N . ASN A 1 243 ? -11.257 -10.288 34.501 1.00 41.19 243 ASN A N 1
ATOM 1967 C CA . ASN A 1 243 ? -10.913 -10.468 35.916 1.00 41.19 243 ASN A CA 1
ATOM 1968 C C . ASN A 1 243 ? -12.124 -10.388 36.869 1.00 41.19 243 ASN A C 1
ATOM 1970 O O . ASN A 1 243 ? -12.047 -10.861 38.001 1.00 41.19 243 ASN A O 1
ATOM 1974 N N . CYS A 1 244 ? -13.260 -9.857 36.414 1.00 43.81 244 CYS A N 1
ATOM 1975 C CA . CYS A 1 244 ? -14.532 -9.841 37.144 1.00 43.81 244 CYS A CA 1
ATOM 1976 C C . CYS A 1 244 ? -15.411 -11.089 36.988 1.00 43.81 244 CYS A C 1
ATOM 1978 O O . CYS A 1 244 ? -16.506 -11.124 37.550 1.00 43.81 244 CYS A O 1
ATOM 1980 N N . GLY A 1 245 ? -14.994 -12.091 36.214 1.00 45.78 245 GLY A N 1
ATOM 1981 C CA . GLY A 1 245 ? -15.831 -13.255 35.913 1.00 45.78 245 GLY A CA 1
ATOM 1982 C C . GLY A 1 245 ? -16.881 -13.015 34.822 1.00 45.78 245 GLY A C 1
ATOM 1983 O O . GLY A 1 245 ? -17.682 -13.910 34.560 1.00 45.78 245 GLY A O 1
ATOM 1984 N N . VAL A 1 246 ? -16.866 -11.853 34.157 1.00 49.31 246 VAL A N 1
ATOM 1985 C CA . VAL A 1 246 ? -17.613 -11.629 32.910 1.00 49.31 246 VAL A CA 1
ATOM 1986 C C . VAL A 1 246 ? -16.880 -12.323 31.761 1.00 49.31 246 VAL A C 1
ATOM 1988 O O . VAL A 1 246 ? -15.654 -12.262 31.655 1.00 49.31 246 VAL A O 1
ATOM 1991 N N . GLN A 1 247 ? -17.645 -12.994 30.905 1.00 55.22 247 GLN A N 1
ATOM 1992 C CA . GLN A 1 247 ? -17.148 -13.692 29.726 1.00 55.22 247 GLN A CA 1
ATOM 1993 C C . GLN A 1 247 ? -17.724 -13.027 28.480 1.00 55.22 247 GLN A C 1
ATOM 1995 O O . GLN A 1 247 ? -18.941 -12.979 28.308 1.00 55.22 247 GLN A O 1
ATOM 2000 N N . LEU A 1 248 ? -16.862 -12.510 27.605 1.00 53.81 248 LEU A N 1
ATOM 2001 C CA . LEU A 1 248 ? -17.286 -12.088 26.271 1.00 53.81 248 LEU A CA 1
ATOM 2002 C C . LEU A 1 248 ? -17.179 -13.279 25.344 1.00 53.81 248 LEU A C 1
ATOM 2004 O O . LEU A 1 248 ? -16.075 -13.684 24.992 1.00 53.81 248 LEU A O 1
ATOM 2008 N N . VAL A 1 249 ? -18.328 -13.828 24.970 1.00 58.91 249 VAL A N 1
ATOM 2009 C CA . VAL A 1 249 ? -18.405 -14.949 24.041 1.00 58.91 249 VAL A CA 1
ATOM 2010 C C . VAL A 1 249 ? -18.612 -14.400 22.638 1.00 58.91 249 VAL A C 1
ATOM 2012 O O . VAL A 1 249 ? -19.579 -13.681 22.375 1.00 58.91 249 VAL A O 1
ATOM 2015 N N . TRP A 1 250 ? -17.709 -14.738 21.727 1.00 51.47 250 TRP A N 1
ATOM 2016 C CA . TRP A 1 250 ? -17.931 -14.533 20.307 1.00 51.47 250 TRP A CA 1
ATOM 2017 C C . TRP A 1 250 ? -19.032 -15.494 19.841 1.00 51.47 250 TRP A C 1
ATOM 2019 O O . TRP A 1 250 ? -18.878 -16.712 19.921 1.00 51.47 250 TRP A O 1
ATOM 2029 N N . VAL A 1 251 ? -20.169 -14.950 19.400 1.00 55.00 251 VAL A N 1
ATOM 2030 C CA . VAL A 1 251 ? -21.306 -15.734 18.897 1.00 55.00 251 VAL A CA 1
ATOM 2031 C C . VAL A 1 251 ? -21.349 -15.591 17.379 1.00 55.00 251 VAL A C 1
ATOM 2033 O O . VAL A 1 251 ? -21.543 -14.483 16.875 1.00 55.00 251 VAL A O 1
ATOM 2036 N N . GLU A 1 252 ? -21.160 -16.696 16.648 1.00 42.12 252 GLU A N 1
ATOM 2037 C CA . GLU A 1 252 ? -21.320 -16.700 15.190 1.00 42.12 252 GLU A CA 1
ATOM 2038 C C . GLU A 1 252 ? -22.750 -16.262 14.826 1.00 42.12 252 GLU A C 1
ATOM 2040 O O . GLU A 1 252 ? -23.715 -16.720 15.451 1.00 42.12 252 GLU A O 1
ATOM 2045 N N . PRO A 1 253 ? -22.926 -15.376 13.828 1.00 38.66 253 PRO A N 1
ATOM 2046 C CA . PRO A 1 253 ? -24.252 -15.095 13.309 1.00 38.66 253 PRO A CA 1
ATOM 2047 C C . PRO A 1 253 ? -24.831 -16.394 12.744 1.00 38.66 253 PRO A C 1
ATOM 2049 O O . PRO A 1 253 ? -24.280 -16.981 11.817 1.00 38.66 253 PRO A O 1
ATOM 2052 N N . VAL A 1 254 ? -25.944 -16.853 13.319 1.00 43.16 254 VAL A N 1
ATOM 2053 C CA . VAL A 1 254 ? -26.655 -18.036 12.830 1.00 43.16 254 VAL A CA 1
ATOM 2054 C C . VAL A 1 254 ? -27.194 -17.716 11.437 1.00 43.16 254 VAL A C 1
ATOM 2056 O O . VAL A 1 254 ? -28.159 -16.959 11.291 1.00 43.16 254 VAL A O 1
ATOM 2059 N N . GLU A 1 255 ? -26.567 -18.271 10.401 1.00 35.59 255 GLU A N 1
ATOM 2060 C CA . GLU A 1 255 ? -27.083 -18.207 9.036 1.00 35.59 255 GLU A CA 1
ATOM 2061 C C . GLU A 1 255 ? -28.437 -18.933 8.987 1.00 35.59 255 GLU A C 1
ATOM 2063 O O . GLU A 1 255 ? -28.505 -20.160 8.985 1.00 35.59 255 GLU A O 1
ATOM 2068 N N . GLY A 1 256 ? -29.541 -18.175 8.999 1.00 45.91 256 GLY A N 1
ATOM 2069 C CA . GLY A 1 256 ? -30.874 -18.737 8.754 1.00 45.91 256 GLY A CA 1
ATOM 2070 C C . GLY A 1 256 ? -32.057 -18.128 9.505 1.00 45.91 256 GLY A C 1
ATOM 2071 O O . GLY A 1 256 ? -33.191 -18.469 9.176 1.00 45.91 256 GLY A O 1
ATOM 2072 N N . THR A 1 257 ? -31.872 -17.221 10.468 1.00 41.66 257 THR A N 1
ATOM 2073 C CA . THR A 1 257 ? -33.015 -16.631 11.193 1.00 41.66 257 THR A CA 1
ATOM 2074 C C . THR A 1 257 ? -33.262 -15.180 10.805 1.00 41.66 257 THR A C 1
ATOM 2076 O O . THR A 1 257 ? -32.844 -14.243 11.482 1.00 41.66 257 THR A O 1
ATOM 2079 N N . SER A 1 258 ? -34.024 -14.983 9.731 1.00 41.41 258 SER A N 1
ATOM 2080 C CA . SER A 1 258 ? -34.788 -13.755 9.530 1.00 41.41 258 SER A CA 1
ATOM 2081 C C . SER A 1 258 ? -35.966 -13.753 10.509 1.00 41.41 258 SER A C 1
ATOM 2083 O O . SER A 1 258 ? -37.042 -14.224 10.157 1.00 41.41 258 SER A O 1
ATOM 2085 N N . ASN A 1 259 ? -35.770 -13.307 11.751 1.00 41.50 259 ASN A N 1
ATOM 2086 C CA . ASN A 1 259 ? -36.840 -12.712 12.559 1.00 41.50 259 ASN A CA 1
ATOM 2087 C C . ASN A 1 259 ? -36.269 -12.010 13.794 1.00 41.50 259 ASN A C 1
ATOM 2089 O O . ASN A 1 259 ? -35.462 -12.563 14.534 1.00 41.50 259 ASN A O 1
ATOM 2093 N N . GLY A 1 260 ? -36.695 -10.759 13.970 1.00 43.44 260 GLY A N 1
ATOM 2094 C CA . GLY A 1 260 ? -36.222 -9.848 15.001 1.00 43.44 260 GLY A CA 1
ATOM 2095 C C . GLY A 1 260 ? -36.439 -10.372 16.417 1.00 43.44 260 GLY A C 1
ATOM 2096 O O . GLY A 1 260 ? -37.557 -10.684 16.817 1.00 43.44 260 GLY A O 1
ATOM 2097 N N . GLY A 1 261 ? -35.352 -10.399 17.177 1.00 33.59 261 GLY A N 1
ATOM 2098 C CA . GLY A 1 261 ? -35.329 -10.677 18.604 1.00 33.59 261 GLY A CA 1
ATOM 2099 C C . GLY A 1 261 ? -33.895 -10.560 19.093 1.00 33.59 261 GLY A C 1
ATOM 2100 O O . GLY A 1 261 ? -33.148 -11.530 19.052 1.00 33.59 261 GLY A O 1
ATOM 2101 N N . HIS A 1 262 ? -33.483 -9.357 19.498 1.00 36.47 262 HIS A N 1
ATOM 2102 C CA . HIS A 1 262 ? -32.213 -9.169 20.192 1.00 36.47 262 HIS A CA 1
ATOM 2103 C C . HIS A 1 262 ? -32.361 -9.685 21.623 1.00 36.47 262 HIS A C 1
ATOM 2105 O O . HIS A 1 262 ? -32.752 -8.933 22.511 1.00 36.47 262 HIS A O 1
ATOM 2111 N N . ASP A 1 263 ? -32.058 -10.963 21.829 1.00 31.09 263 ASP A N 1
ATOM 2112 C CA . ASP A 1 263 ? -31.877 -11.533 23.160 1.00 31.09 263 ASP A CA 1
ATOM 2113 C C . ASP A 1 263 ? -30.369 -11.573 23.442 1.00 31.09 263 ASP A C 1
ATOM 2115 O O . ASP A 1 263 ? -29.665 -12.531 23.128 1.00 31.09 263 ASP A O 1
ATOM 2119 N N . ALA A 1 264 ? -29.845 -10.462 23.962 1.00 34.50 264 ALA A N 1
ATOM 2120 C CA . ALA A 1 264 ? -28.520 -10.441 24.563 1.00 34.50 264 ALA A CA 1
ATOM 2121 C C . ALA A 1 264 ? -28.660 -11.014 25.978 1.00 34.50 264 ALA A C 1
ATOM 2123 O O . ALA A 1 264 ? -29.173 -10.341 26.873 1.00 34.50 264 ALA A O 1
ATOM 2124 N N . ARG A 1 265 ? -28.246 -12.268 26.180 1.00 31.61 265 ARG A N 1
ATOM 2125 C CA . ARG A 1 265 ? -28.071 -12.807 27.531 1.00 31.61 265 ARG A CA 1
ATOM 2126 C C . ARG A 1 265 ? -26.729 -12.327 28.078 1.00 31.61 265 ARG A C 1
ATOM 2128 O O . ARG A 1 265 ? -25.696 -12.597 27.471 1.00 31.61 265 ARG A O 1
ATOM 2135 N N . VAL A 1 266 ? -26.806 -11.583 29.183 1.00 35.47 266 VAL A N 1
ATOM 2136 C CA . VAL A 1 266 ? -25.690 -11.217 30.071 1.00 35.47 266 VAL A CA 1
ATOM 2137 C C . VAL A 1 266 ? -25.415 -12.373 31.020 1.00 35.47 266 VAL A C 1
ATOM 2139 O O . VAL A 1 266 ? -26.412 -12.954 31.511 1.00 35.47 266 VAL A O 1
#

Organism: NCBI:txid1400762